Protein AF-A0A0B1THW3-F1 (afdb_monomer_lite)
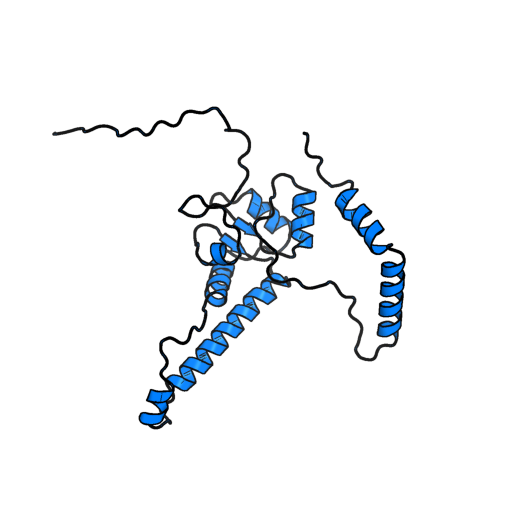
Radius of gyration: 24.99 Å; chains: 1; bounding box: 46×78×59 Å

Foldseek 3Di:
DDDDDDDDDDDDDDDDPPPDPQPQPADPVRHRPADPVSVLVDQLAAEAEAPPAPQLVVLVVVQVVLVVVVVVLVCLLPVPPDDPVSSVVSPPVPDDSDNSSVSNNVRRVVSPHHHDPVRQVVCQQPPPSHYYYDHDPVSLLVVVQQDVSHDDHHDDDDDDDDDDDDPPPDPVPVVVVVVVVVCVVVCVVVVVCCCCRVVNPSGDDPPD

Organism: Oesophagostomum dentatum (NCBI:txid61180)

Secondary structure (DSSP, 8-state):
------------------S------B-TTS-B--SHHHHHH--SSEEEPPTTSHHHHHHHHHHHHHHHHHHHHHHHHH-TTS-HHHHHHH--TT-----HHHHHHHHHHHT---SSHHHHHHHHHH-SS-EEE---HHHHHHHHHH-TT----S--SS---------TT-THHHHHHHHHHHHHHTTHHHHHHIIIIIS-TTSPP---

pLDDT: mean 78.95, std 20.44, range [25.05, 97.75]

InterPro domains:
  IPR001320 Ionotropic glutamate receptor, C-terminal [SM00079] (1-199)
  IPR015683 Ionotropic glutamate receptor [PTHR18966] (7-199)

Structure (mmCIF, N/CA/C/O backbone):
data_AF-A0A0B1THW3-F1
#
_entry.id   AF-A0A0B1THW3-F1
#
loop_
_atom_site.group_PDB
_atom_site.id
_atom_site.type_symbol
_atom_site.label_atom_id
_atom_site.label_alt_id
_atom_site.label_comp_id
_atom_site.label_asym_id
_atom_site.label_entity_id
_atom_site.label_seq_id
_atom_site.pdbx_PDB_ins_code
_atom_site.Cartn_x
_atom_site.Cartn_y
_atom_site.Cartn_z
_atom_site.occupancy
_atom_site.B_iso_or_equiv
_atom_site.auth_seq_id
_atom_site.auth_comp_id
_atom_site.auth_asym_id
_atom_site.auth_atom_id
_atom_site.pdbx_PDB_model_num
ATOM 1 N N . MET A 1 1 ? 20.424 48.385 -26.620 1.00 45.69 1 MET A N 1
ATOM 2 C CA . MET A 1 1 ? 19.226 48.970 -25.981 1.00 45.69 1 MET A CA 1
ATOM 3 C C . MET A 1 1 ? 18.130 49.065 -27.039 1.00 45.69 1 MET A C 1
ATOM 5 O O . MET A 1 1 ? 18.241 49.925 -27.893 1.00 45.69 1 MET A O 1
ATOM 9 N N . LEU A 1 2 ? 17.187 48.114 -27.050 1.00 37.72 2 LEU A N 1
ATOM 10 C CA . LEU A 1 2 ? 15.940 48.024 -27.848 1.00 37.72 2 LEU A CA 1
ATOM 11 C C . LEU A 1 2 ? 15.430 46.582 -27.633 1.00 37.72 2 LEU A C 1
ATOM 13 O O . LEU A 1 2 ? 16.209 45.662 -27.832 1.00 37.72 2 LEU A O 1
ATOM 17 N N . GLY A 1 3 ? 14.223 46.263 -27.176 1.00 35.16 3 GLY A N 1
ATOM 18 C CA . GLY A 1 3 ? 13.093 47.045 -26.697 1.00 35.16 3 GLY A CA 1
ATOM 19 C C . GLY A 1 3 ? 12.250 46.158 -25.768 1.00 35.16 3 GLY A C 1
ATOM 20 O O . GLY A 1 3 ? 12.239 44.935 -25.891 1.00 35.16 3 GLY A O 1
ATOM 21 N N . ARG A 1 4 ? 11.585 46.788 -24.798 1.00 45.22 4 ARG A N 1
ATOM 22 C CA . ARG A 1 4 ? 10.559 46.166 -23.956 1.00 45.22 4 ARG A CA 1
ATOM 23 C C . ARG A 1 4 ? 9.318 45.897 -24.809 1.00 45.22 4 ARG A C 1
ATOM 25 O O . ARG A 1 4 ? 8.839 46.824 -25.454 1.00 45.22 4 ARG A O 1
ATOM 32 N N . LEU A 1 5 ? 8.758 44.692 -24.723 1.00 33.44 5 LEU A N 1
ATOM 33 C CA . LEU A 1 5 ? 7.333 44.463 -24.951 1.00 33.44 5 LEU A CA 1
ATOM 34 C C . LEU A 1 5 ? 6.765 43.673 -23.771 1.00 33.44 5 LEU A C 1
ATOM 36 O O . LEU A 1 5 ? 7.291 42.653 -23.339 1.00 33.44 5 LEU A O 1
ATOM 40 N N . THR A 1 6 ? 5.731 44.282 -23.221 1.00 33.91 6 THR A N 1
ATOM 41 C CA . THR A 1 6 ? 4.952 43.983 -22.029 1.00 3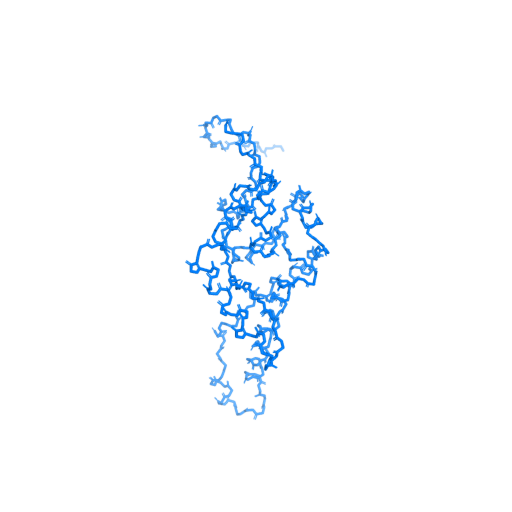3.91 6 THR A CA 1
ATOM 42 C C . THR A 1 6 ? 3.922 42.877 -22.248 1.00 33.91 6 THR A C 1
ATOM 44 O O . THR A 1 6 ? 3.308 42.814 -23.306 1.00 33.91 6 THR A O 1
ATOM 47 N N . ASN A 1 7 ? 3.689 42.114 -21.177 1.00 34.91 7 ASN A N 1
ATOM 48 C CA . ASN A 1 7 ? 2.412 41.619 -20.645 1.00 34.91 7 ASN A CA 1
ATOM 49 C C . ASN A 1 7 ? 1.308 41.196 -21.628 1.00 34.91 7 ASN A C 1
ATOM 51 O O . ASN A 1 7 ? 0.637 42.037 -22.224 1.00 34.91 7 ASN A O 1
ATOM 55 N N . LEU A 1 8 ? 0.976 39.902 -21.589 1.00 33.09 8 LEU A N 1
ATOM 56 C CA . LEU A 1 8 ? -0.389 39.436 -21.817 1.00 33.09 8 LEU A CA 1
ATOM 57 C C . LEU A 1 8 ? -0.957 38.940 -20.481 1.00 33.09 8 LEU A C 1
ATOM 59 O O . LEU A 1 8 ? -0.467 37.973 -19.902 1.00 33.09 8 LEU A O 1
ATOM 63 N N . ALA A 1 9 ? -1.958 39.655 -19.976 1.00 31.89 9 ALA A N 1
ATOM 64 C CA . ALA A 1 9 ? -2.741 39.278 -18.810 1.00 31.89 9 ALA A CA 1
ATOM 65 C C . ALA A 1 9 ? -3.863 38.314 -19.224 1.00 31.89 9 ALA A C 1
ATOM 67 O O . ALA A 1 9 ? -4.539 38.553 -20.223 1.00 31.89 9 ALA A O 1
ATOM 68 N N . ALA A 1 10 ? -4.116 37.290 -18.410 1.00 29.23 10 ALA A N 1
ATOM 69 C CA . ALA A 1 10 ? -5.421 36.648 -18.321 1.00 29.23 10 ALA A CA 1
ATOM 70 C C . ALA A 1 10 ? -5.960 36.906 -16.909 1.00 29.23 10 ALA A C 1
ATOM 72 O O . ALA A 1 10 ? -5.356 36.516 -15.912 1.00 29.23 10 ALA A O 1
ATOM 73 N N . PHE A 1 11 ? -7.064 37.646 -16.845 1.00 32.47 11 PHE A N 1
ATOM 74 C CA . PHE A 1 11 ? -7.789 37.999 -15.631 1.00 32.47 11 PHE A CA 1
ATOM 75 C C . PHE A 1 11 ? -8.907 36.966 -15.443 1.00 32.47 11 PHE A C 1
ATOM 77 O O . PHE A 1 11 ? -9.786 36.863 -16.295 1.00 32.47 11 PHE A O 1
ATOM 84 N N . LEU A 1 12 ? -8.905 36.236 -14.328 1.00 28.73 12 LEU A N 1
ATOM 85 C CA . LEU A 1 12 ? -10.110 35.627 -13.764 1.00 28.73 12 LEU A CA 1
ATOM 86 C C . LEU A 1 12 ? -10.137 35.976 -12.277 1.00 28.73 12 LEU A C 1
ATOM 88 O O . LEU A 1 12 ? -9.492 35.358 -11.437 1.00 28.73 12 LEU A O 1
ATOM 92 N N . THR A 1 13 ? -10.860 37.047 -11.977 1.00 40.75 13 THR A N 1
ATOM 93 C CA . THR A 1 13 ? -11.307 37.399 -10.634 1.00 40.75 13 THR A CA 1
ATOM 94 C C . THR A 1 13 ? -12.316 36.376 -10.148 1.00 40.75 13 THR A C 1
ATOM 96 O O . THR A 1 13 ? -13.322 36.193 -10.822 1.00 40.75 13 THR A O 1
ATOM 99 N N . VAL A 1 14 ? -12.102 35.814 -8.959 1.00 30.17 14 VAL A N 1
ATOM 100 C CA . VAL A 1 14 ? -13.099 35.702 -7.882 1.00 30.17 14 VAL A CA 1
ATOM 101 C C . VAL A 1 14 ? -12.346 35.304 -6.605 1.00 30.17 14 VAL A C 1
ATOM 103 O O . VAL A 1 14 ? -11.665 34.289 -6.547 1.00 30.17 14 VAL A O 1
ATOM 106 N N . SER A 1 15 ? -12.431 36.204 -5.625 1.00 28.44 15 SER A N 1
ATOM 107 C CA . SER A 1 15 ? -12.292 36.023 -4.175 1.00 28.44 15 SER A CA 1
ATOM 108 C C . SER A 1 15 ? -11.493 34.828 -3.635 1.00 28.44 15 SER A C 1
ATOM 110 O O . SER A 1 15 ? -11.957 33.693 -3.645 1.00 28.44 15 SER A O 1
ATOM 112 N N . ARG A 1 16 ? -10.384 35.164 -2.966 1.00 40.25 16 ARG A N 1
ATOM 113 C CA . ARG A 1 16 ? -10.025 34.688 -1.619 1.00 40.25 16 ARG A CA 1
ATOM 114 C C . ARG A 1 16 ? -10.482 33.259 -1.291 1.00 40.25 16 ARG A C 1
ATOM 116 O O . ARG A 1 16 ? -11.501 33.063 -0.639 1.00 40.25 16 ARG A O 1
ATOM 123 N N . LEU A 1 17 ? -9.629 32.302 -1.633 1.00 34.47 17 LEU A N 1
ATOM 124 C CA . LEU A 1 17 ? -9.464 31.053 -0.891 1.00 34.47 17 LEU A CA 1
ATOM 125 C C . LEU A 1 17 ? -7.965 30.763 -0.715 1.00 34.47 17 LEU A C 1
ATOM 127 O O . LEU A 1 17 ? -7.494 29.649 -0.892 1.00 34.47 17 LEU A O 1
ATOM 131 N N . GLU A 1 18 ? -7.200 31.773 -0.289 1.00 35.62 18 GLU A N 1
ATOM 132 C CA . GLU A 1 18 ? -6.057 31.498 0.586 1.00 35.62 18 GLU A CA 1
ATOM 133 C C . GLU A 1 18 ? -6.617 31.131 1.964 1.00 35.62 18 GLU A C 1
ATOM 135 O O . GLU A 1 18 ? -6.668 31.951 2.878 1.00 35.62 18 GLU A O 1
ATOM 140 N N . GLN A 1 19 ? -7.146 29.914 2.088 1.00 34.53 19 GLN A N 1
ATOM 141 C CA . GLN A 1 19 ? -7.389 29.275 3.374 1.00 34.53 19 GLN A CA 1
ATOM 142 C C . GLN A 1 19 ? -7.433 27.756 3.189 1.00 34.53 19 GLN A C 1
ATOM 144 O O . GLN A 1 19 ? -8.286 27.201 2.499 1.00 34.53 19 GLN A O 1
ATOM 149 N N . SER A 1 20 ? -6.476 27.112 3.858 1.00 25.05 20 SER A N 1
ATOM 150 C CA . SER A 1 20 ? -6.074 25.705 3.791 1.00 25.05 20 SER A CA 1
ATOM 151 C C . SER A 1 20 ? -5.407 25.299 2.476 1.00 25.05 20 SER A C 1
ATOM 153 O O . SER A 1 20 ? -6.060 25.006 1.479 1.00 25.05 20 SER A O 1
ATOM 155 N N . ILE A 1 21 ? -4.077 25.204 2.508 1.00 32.00 21 ILE A N 1
ATOM 156 C CA . ILE A 1 21 ? -3.363 24.231 1.685 1.00 32.00 21 ILE A CA 1
ATOM 157 C C . ILE A 1 21 ? -3.939 22.866 2.088 1.00 32.00 21 ILE A C 1
ATOM 159 O O . ILE A 1 21 ? -3.571 22.297 3.111 1.00 32.00 21 ILE A O 1
ATOM 163 N N . ARG A 1 22 ? -4.945 22.397 1.347 1.00 37.62 22 ARG A N 1
ATOM 164 C CA . ARG A 1 22 ? -5.335 20.991 1.311 1.00 37.62 22 ARG A CA 1
ATOM 165 C C . ARG A 1 22 ? -4.493 20.389 0.204 1.00 37.62 22 ARG A C 1
ATOM 167 O O . ARG A 1 22 ? -4.644 20.778 -0.950 1.00 37.62 22 ARG A O 1
ATOM 174 N N . TYR A 1 23 ? -3.560 19.522 0.578 1.00 39.31 23 TYR A N 1
ATOM 175 C CA . TYR A 1 23 ? -2.645 18.840 -0.329 1.00 39.31 23 TYR A CA 1
ATOM 176 C C . TYR A 1 23 ? -3.416 17.855 -1.226 1.00 39.31 23 TYR A C 1
ATOM 178 O O . TYR A 1 23 ? -3.347 16.643 -1.047 1.00 39.31 23 TYR A O 1
ATOM 186 N N . ALA A 1 24 ? -4.175 18.370 -2.192 1.00 34.62 24 ALA A N 1
ATOM 187 C CA . ALA A 1 24 ? -4.527 17.607 -3.375 1.00 34.62 24 ALA A CA 1
ATOM 188 C C . ALA A 1 24 ? -3.263 17.553 -4.230 1.00 34.62 24 ALA A C 1
ATOM 190 O O . ALA A 1 24 ? -2.772 18.569 -4.724 1.00 34.62 24 ALA A O 1
ATOM 191 N N . VAL A 1 25 ? -2.671 16.369 -4.313 1.00 46.81 25 VAL A N 1
ATOM 192 C CA . VAL A 1 25 ? -1.498 16.161 -5.143 1.00 46.81 25 VAL A CA 1
ATOM 193 C C . VAL A 1 25 ? -1.935 16.241 -6.605 1.00 46.81 25 VAL A C 1
ATOM 195 O O . VAL A 1 25 ? -2.749 15.425 -7.018 1.00 46.81 25 VAL A O 1
ATOM 198 N N . VAL A 1 26 ? -1.421 17.205 -7.372 1.00 39.94 26 VAL A N 1
ATOM 199 C CA . VAL A 1 26 ? -1.814 17.437 -8.774 1.00 39.94 26 VAL A CA 1
ATOM 200 C C . VAL A 1 26 ? -0.708 17.060 -9.765 1.00 39.94 26 VAL A C 1
ATOM 202 O O . VAL A 1 26 ? 0.478 17.242 -9.479 1.00 39.94 26 VAL A O 1
ATOM 205 N N . ASP A 1 27 ? -1.090 16.540 -10.933 1.00 44.19 27 ASP A N 1
ATOM 206 C CA . ASP A 1 27 ? -0.194 16.349 -12.076 1.00 44.19 27 ASP A CA 1
ATOM 207 C C . ASP A 1 27 ? 0.182 17.693 -12.744 1.00 44.19 27 ASP A C 1
ATOM 209 O O . ASP A 1 27 ? -0.282 18.770 -12.362 1.00 44.19 27 ASP A O 1
ATOM 213 N N . PHE A 1 28 ? 1.043 17.646 -13.768 1.00 34.75 28 PHE A N 1
ATOM 214 C CA . PHE A 1 28 ? 1.487 18.833 -14.519 1.00 34.75 28 PHE A CA 1
ATOM 215 C C . PHE A 1 28 ? 0.342 19.574 -15.245 1.00 34.75 28 PHE A C 1
ATOM 217 O O . PHE A 1 28 ? 0.505 20.734 -15.618 1.00 34.75 28 PHE A O 1
ATOM 224 N N . PHE A 1 29 ? -0.817 18.934 -15.422 1.00 39.09 29 PHE A N 1
ATOM 225 C CA . PHE A 1 29 ? -2.012 19.508 -16.042 1.00 39.09 29 PHE A CA 1
ATOM 226 C C . PHE A 1 29 ? -3.038 20.016 -15.015 1.00 39.09 29 PHE A C 1
ATOM 228 O O . PHE A 1 29 ? -4.088 20.521 -15.409 1.00 39.09 29 PHE A O 1
ATOM 235 N N . GLY A 1 30 ? -2.737 19.932 -13.715 1.00 41.28 30 GLY A N 1
ATOM 236 C CA . GLY A 1 30 ? -3.633 20.370 -12.647 1.00 41.28 30 GLY A CA 1
ATOM 237 C C . GLY A 1 30 ? -4.734 19.365 -12.301 1.00 41.28 30 GLY A C 1
ATOM 238 O O . GLY A 1 30 ? -5.669 19.732 -11.590 1.00 41.28 30 GLY A O 1
ATOM 239 N N . ASN A 1 31 ? -4.644 18.117 -12.772 1.00 43.88 31 ASN A N 1
ATOM 240 C CA . ASN A 1 31 ? -5.556 17.053 -12.359 1.00 43.88 31 ASN A CA 1
ATOM 241 C C . ASN A 1 31 ? -5.082 16.456 -11.037 1.00 43.88 31 ASN A C 1
ATOM 243 O O . ASN A 1 31 ? -3.887 16.227 -10.859 1.00 43.88 31 ASN A O 1
ATOM 247 N N . GLU A 1 32 ? -6.001 16.149 -10.125 1.00 49.53 32 GLU A N 1
ATOM 248 C CA . GLU A 1 32 ? -5.665 15.378 -8.926 1.00 49.53 32 GLU A CA 1
ATOM 249 C C . GLU A 1 32 ? -5.064 14.015 -9.328 1.00 49.53 32 GLU A C 1
ATOM 251 O O . GLU A 1 32 ? -5.583 13.335 -10.215 1.00 49.53 32 GLU A O 1
ATOM 256 N N . LEU A 1 33 ? -3.972 13.595 -8.683 1.00 52.69 33 LEU A N 1
ATOM 257 C CA . LEU A 1 33 ? -3.459 12.231 -8.788 1.00 52.69 33 LEU A CA 1
ATOM 258 C C . LEU A 1 33 ? -4.460 11.309 -8.087 1.00 52.69 33 LEU A C 1
ATOM 260 O O . LEU A 1 33 ? -4.546 11.289 -6.861 1.00 52.69 33 LEU A O 1
ATOM 264 N N . ILE A 1 34 ? -5.237 10.548 -8.855 1.00 61.91 34 ILE A N 1
ATOM 265 C CA . ILE A 1 34 ? -6.331 9.724 -8.314 1.00 61.91 34 ILE A CA 1
ATOM 266 C C . ILE A 1 34 ? -5.906 8.251 -8.211 1.00 61.91 34 ILE A C 1
ATOM 268 O O . ILE A 1 34 ? -6.553 7.456 -7.522 1.00 61.91 34 ILE A O 1
ATOM 272 N N . SER A 1 35 ? -4.808 7.849 -8.860 1.00 71.19 35 SER A N 1
ATOM 273 C CA . SER A 1 35 ? -4.433 6.439 -8.960 1.00 71.19 35 SER A CA 1
ATOM 274 C C . SER A 1 35 ? -2.945 6.153 -8.748 1.00 71.19 35 SER A C 1
ATOM 276 O O . SER A 1 35 ? -2.068 6.995 -8.941 1.00 71.19 35 SER A O 1
ATOM 278 N N . LEU A 1 36 ? -2.658 4.897 -8.391 1.00 78.81 36 LEU A N 1
ATOM 279 C CA . LEU A 1 36 ? -1.296 4.359 -8.331 1.00 78.81 36 LEU A CA 1
ATOM 280 C C . LEU A 1 36 ? -0.576 4.479 -9.689 1.00 78.81 36 LEU A C 1
ATOM 282 O O . LEU A 1 36 ? 0.644 4.594 -9.726 1.00 78.81 36 LEU A O 1
ATOM 286 N N . ASP A 1 37 ? -1.322 4.444 -10.797 1.00 82.38 37 ASP A N 1
ATOM 287 C CA . ASP A 1 37 ? -0.789 4.635 -12.148 1.00 82.38 37 ASP A CA 1
ATOM 288 C C . ASP A 1 37 ? -0.295 6.061 -12.386 1.00 82.38 37 ASP A C 1
ATOM 290 O O . ASP A 1 37 ? 0.734 6.249 -13.031 1.00 82.38 37 ASP A O 1
ATOM 294 N N . ASP A 1 38 ? -0.983 7.063 -11.842 1.00 79.75 38 ASP A N 1
ATOM 295 C CA . ASP A 1 38 ? -0.562 8.459 -11.982 1.00 79.75 38 ASP A CA 1
ATOM 296 C C . ASP A 1 38 ? 0.707 8.718 -11.163 1.00 79.75 38 ASP A C 1
ATOM 298 O O . ASP A 1 38 ? 1.640 9.369 -11.636 1.00 79.75 38 ASP A O 1
ATOM 302 N N . LEU A 1 39 ? 0.793 8.105 -9.976 1.00 81.25 39 LEU A N 1
ATOM 303 C CA . LEU A 1 39 ? 1.989 8.137 -9.137 1.00 81.25 39 LEU A CA 1
ATOM 304 C C . LEU A 1 39 ? 3.197 7.463 -9.811 1.00 81.25 39 LEU A C 1
ATOM 306 O O . LEU A 1 39 ? 4.324 7.914 -9.628 1.00 81.25 39 LEU A O 1
ATOM 310 N N . ALA A 1 40 ? 2.961 6.418 -10.610 1.00 84.94 40 ALA A N 1
ATOM 311 C CA . ALA A 1 40 ? 3.998 5.720 -11.367 1.00 84.94 40 ALA A CA 1
ATOM 312 C C . ALA A 1 40 ? 4.530 6.528 -12.566 1.00 84.94 40 ALA A C 1
ATOM 314 O O . ALA A 1 40 ? 5.666 6.323 -12.983 1.00 84.94 40 ALA A O 1
ATOM 315 N N . LYS A 1 41 ? 3.715 7.421 -13.142 1.00 85.31 41 LYS A N 1
ATOM 316 C CA . LYS A 1 41 ? 4.077 8.228 -14.324 1.00 85.31 41 LYS A CA 1
ATOM 317 C C . LYS A 1 41 ? 4.826 9.515 -13.979 1.00 85.31 41 LYS A C 1
ATOM 319 O O . LYS A 1 41 ? 5.487 10.086 -14.844 1.00 85.31 41 LYS A O 1
ATOM 324 N N . GLN A 1 42 ? 4.684 9.995 -12.748 1.00 81.25 42 GLN A N 1
ATOM 325 C CA . GLN A 1 42 ? 5.288 11.235 -12.270 1.00 81.25 42 GLN A CA 1
ATOM 326 C C . GLN A 1 42 ? 6.581 10.967 -11.477 1.00 81.25 42 GLN A C 1
ATOM 328 O O . GLN A 1 42 ? 6.755 9.891 -10.913 1.00 81.25 42 GLN A O 1
ATOM 333 N N . TYR A 1 43 ? 7.458 11.972 -11.397 1.00 79.56 43 TYR A N 1
ATOM 334 C CA . TYR A 1 43 ? 8.745 11.897 -10.678 1.00 79.56 43 TYR A CA 1
ATOM 335 C C . TYR A 1 43 ? 8.944 12.998 -9.631 1.00 79.56 43 TYR A C 1
ATOM 337 O O . TYR A 1 43 ? 9.964 13.020 -8.946 1.00 79.56 43 TYR A O 1
ATOM 345 N N . LYS A 1 44 ? 8.012 13.951 -9.551 1.00 83.12 44 LYS A N 1
ATOM 346 C CA . LYS A 1 44 ? 8.130 15.133 -8.694 1.00 83.12 44 LYS A CA 1
ATOM 347 C C . LYS A 1 44 ? 7.944 14.780 -7.221 1.00 83.12 44 LYS A C 1
ATOM 349 O O . LYS A 1 44 ? 8.572 15.389 -6.369 1.00 83.12 44 LYS A O 1
ATOM 354 N N . ILE A 1 45 ? 7.064 13.829 -6.942 1.00 85.00 45 ILE A N 1
ATOM 355 C CA . ILE A 1 45 ? 6.606 13.515 -5.597 1.00 85.00 45 ILE A CA 1
ATOM 356 C C . ILE A 1 45 ? 7.163 12.174 -5.206 1.00 85.00 45 ILE A C 1
ATOM 358 O O . ILE A 1 45 ? 6.879 11.160 -5.848 1.00 85.00 45 ILE A O 1
ATOM 362 N N . GLU A 1 46 ? 7.921 12.197 -4.123 1.00 89.38 46 GLU A N 1
ATOM 363 C CA . GLU A 1 46 ? 8.488 11.005 -3.534 1.00 89.38 46 GLU A CA 1
ATOM 364 C C . GLU A 1 46 ? 7.389 10.128 -2.944 1.00 89.38 46 GLU A C 1
ATOM 366 O O . GLU A 1 46 ? 6.396 10.617 -2.401 1.00 89.38 46 GLU A O 1
ATOM 371 N N . TYR A 1 47 ? 7.566 8.815 -3.012 1.00 90.06 47 TYR A N 1
ATOM 372 C CA . TYR A 1 47 ? 6.630 7.892 -2.395 1.00 90.06 47 TYR A CA 1
ATOM 373 C C . TYR A 1 47 ? 7.327 6.625 -1.942 1.00 90.06 47 TYR A C 1
ATOM 375 O O . TYR A 1 47 ? 8.207 6.104 -2.623 1.00 90.06 47 TYR A O 1
ATOM 383 N N . ALA A 1 48 ? 6.931 6.114 -0.779 1.00 92.56 48 ALA A N 1
ATOM 384 C CA . ALA A 1 48 ? 7.508 4.890 -0.245 1.00 92.56 48 ALA A CA 1
ATOM 385 C C . ALA A 1 48 ? 6.597 4.220 0.798 1.00 92.56 48 ALA A C 1
ATOM 387 O O . ALA A 1 48 ? 5.867 4.908 1.523 1.00 92.56 48 ALA A O 1
ATOM 388 N N . PRO A 1 49 ? 6.657 2.882 0.911 1.00 94.00 49 PRO A N 1
ATOM 389 C CA . PRO A 1 49 ? 6.107 2.149 2.042 1.00 94.00 49 PRO A CA 1
ATOM 390 C C . PRO A 1 49 ? 7.064 2.135 3.241 1.00 94.00 49 PRO A C 1
ATOM 392 O O . PRO A 1 49 ? 8.249 2.435 3.114 1.00 94.00 49 PRO A O 1
ATOM 395 N N . ILE A 1 50 ? 6.564 1.725 4.411 1.00 94.62 50 ILE A N 1
ATOM 396 C CA . ILE A 1 50 ? 7.405 1.493 5.597 1.00 94.62 50 ILE A CA 1
ATOM 397 C C . ILE A 1 50 ? 8.310 0.278 5.371 1.00 94.62 50 ILE A C 1
ATOM 399 O O . ILE A 1 50 ? 7.871 -0.749 4.841 1.00 94.62 50 ILE A O 1
ATOM 403 N N . ARG A 1 51 ? 9.555 0.374 5.833 1.00 96.56 51 ARG A N 1
ATOM 404 C CA . ARG A 1 51 ? 10.532 -0.712 5.813 1.00 96.56 51 ARG A CA 1
ATOM 405 C C . ARG A 1 51 ? 10.046 -1.921 6.624 1.00 96.56 51 ARG A C 1
ATOM 407 O O . ARG A 1 51 ? 9.607 -1.793 7.760 1.00 96.56 51 ARG A O 1
ATOM 414 N N . GLY A 1 52 ? 10.145 -3.113 6.054 1.00 95.12 52 GLY A N 1
ATOM 415 C CA . GLY A 1 52 ? 9.672 -4.377 6.614 1.00 95.12 52 GLY A CA 1
ATOM 416 C C . GLY A 1 52 ? 8.160 -4.598 6.507 1.00 95.12 52 GLY A C 1
ATOM 417 O O . GLY A 1 52 ? 7.675 -5.639 6.949 1.00 95.12 52 GLY A O 1
ATOM 418 N N . SER A 1 53 ? 7.401 -3.663 5.926 1.00 91.62 53 SER A N 1
ATOM 419 C CA . SER A 1 53 ? 5.942 -3.778 5.837 1.00 91.62 53 SER A CA 1
ATOM 420 C C . SER A 1 53 ? 5.474 -4.777 4.767 1.00 91.62 53 SER A C 1
ATOM 422 O O . SER A 1 53 ? 6.203 -5.182 3.848 1.00 91.62 53 SER A O 1
ATOM 424 N N . SER A 1 54 ? 4.197 -5.158 4.854 1.00 89.12 54 SER A N 1
ATOM 425 C CA . SER A 1 54 ? 3.520 -5.944 3.817 1.00 89.12 54 SER A CA 1
ATOM 426 C C . SER A 1 54 ? 3.463 -5.196 2.477 1.00 89.12 54 SER A C 1
ATOM 428 O O . SER A 1 54 ? 3.570 -5.834 1.425 1.00 89.12 54 SER A O 1
ATOM 430 N N . SER A 1 55 ? 3.357 -3.863 2.513 1.00 89.25 55 SER A N 1
ATOM 431 C CA . SER A 1 55 ? 3.383 -2.987 1.340 1.00 89.25 55 SER A CA 1
ATOM 432 C C . SER A 1 55 ? 4.755 -2.963 0.671 1.00 89.25 55 SER A C 1
ATOM 434 O O . SER A 1 55 ? 4.822 -3.134 -0.542 1.00 89.25 55 SER A O 1
ATOM 436 N N . GLU A 1 56 ? 5.856 -2.861 1.429 1.00 94.06 56 GLU A N 1
ATOM 437 C CA . GLU A 1 56 ? 7.209 -3.013 0.861 1.00 94.06 56 GLU A CA 1
ATOM 438 C C . GLU A 1 56 ? 7.340 -4.360 0.149 1.00 94.06 56 GLU A C 1
ATOM 440 O O . GLU A 1 56 ? 7.721 -4.435 -1.019 1.00 94.06 56 GLU A O 1
ATOM 445 N N . THR A 1 57 ? 6.969 -5.435 0.847 1.00 94.31 57 THR A N 1
ATOM 446 C CA . THR A 1 57 ? 7.060 -6.792 0.302 1.00 94.31 57 THR A CA 1
ATOM 447 C C . THR A 1 57 ? 6.233 -6.943 -0.975 1.00 94.31 57 THR A C 1
ATOM 449 O O . THR A 1 57 ? 6.636 -7.680 -1.873 1.00 94.31 57 THR A O 1
ATOM 452 N N . TYR A 1 58 ? 5.089 -6.262 -1.072 1.00 91.88 58 TYR A N 1
ATOM 453 C CA . TYR A 1 58 ? 4.272 -6.237 -2.279 1.00 91.88 58 TYR A CA 1
ATOM 454 C C . TYR A 1 58 ? 5.025 -5.607 -3.456 1.00 91.88 58 TYR A C 1
ATOM 456 O O . TYR A 1 58 ? 5.196 -6.279 -4.470 1.00 91.88 58 TYR A O 1
ATOM 464 N N . PHE A 1 59 ? 5.518 -4.373 -3.320 1.00 93.94 59 PHE A N 1
ATOM 465 C CA . PHE A 1 59 ? 6.201 -3.682 -4.421 1.00 93.94 59 PHE A CA 1
ATOM 466 C C . PHE A 1 59 ? 7.496 -4.380 -4.833 1.00 93.94 59 PHE A C 1
ATOM 468 O O . PHE A 1 59 ? 7.711 -4.588 -6.026 1.00 93.94 59 PHE A O 1
ATOM 475 N N . ARG A 1 60 ? 8.291 -4.843 -3.861 1.00 96.75 60 ARG A N 1
ATOM 476 C CA . ARG A 1 60 ? 9.498 -5.631 -4.128 1.00 96.75 60 ARG A CA 1
ATOM 477 C C . ARG A 1 60 ? 9.184 -6.887 -4.944 1.00 96.75 60 ARG A C 1
ATOM 479 O O . ARG A 1 60 ? 9.814 -7.125 -5.966 1.00 96.75 60 ARG A O 1
ATOM 486 N N . ARG A 1 61 ? 8.180 -7.673 -4.534 1.00 95.88 61 ARG A N 1
ATOM 487 C CA . ARG A 1 61 ? 7.796 -8.902 -5.252 1.00 95.88 61 ARG A CA 1
ATOM 488 C C . ARG A 1 61 ? 7.229 -8.619 -6.637 1.00 95.88 61 ARG A C 1
ATOM 490 O O . ARG A 1 61 ? 7.491 -9.390 -7.550 1.00 95.88 61 ARG A O 1
ATOM 497 N N . MET A 1 62 ? 6.451 -7.551 -6.798 1.00 93.50 62 MET A N 1
ATOM 498 C CA . MET A 1 62 ? 5.930 -7.168 -8.112 1.00 93.50 62 MET A CA 1
ATOM 499 C C . MET A 1 62 ? 7.071 -6.810 -9.069 1.00 93.50 62 MET A C 1
ATOM 501 O O . MET A 1 62 ? 7.090 -7.316 -10.187 1.00 93.50 62 MET A O 1
ATOM 505 N N . ALA A 1 63 ? 8.054 -6.034 -8.605 1.00 95.69 63 ALA A N 1
ATOM 506 C CA . ALA A 1 63 ? 9.250 -5.710 -9.379 1.00 95.69 63 ALA A CA 1
ATOM 507 C C . ALA A 1 63 ? 10.077 -6.960 -9.735 1.00 95.69 63 ALA A C 1
ATOM 509 O O . ALA A 1 63 ? 10.461 -7.126 -10.889 1.00 95.69 63 ALA A O 1
ATOM 510 N N . GLU A 1 64 ? 10.297 -7.870 -8.778 1.00 95.69 64 GLU A N 1
ATOM 511 C CA . GLU A 1 64 ? 10.995 -9.147 -9.014 1.00 95.69 64 GLU A CA 1
ATOM 512 C C . GLU A 1 64 ? 10.269 -10.026 -10.048 1.00 95.69 64 GLU A C 1
ATOM 514 O O . GLU A 1 64 ? 10.901 -10.736 -10.831 1.00 95.69 64 GLU A O 1
ATOM 519 N N . ILE A 1 65 ? 8.932 -10.017 -10.047 1.00 94.19 65 ILE A N 1
ATOM 520 C CA . ILE A 1 65 ? 8.118 -10.770 -11.006 1.00 94.19 65 ILE A CA 1
ATOM 521 C C . ILE A 1 65 ? 8.225 -10.157 -12.407 1.00 94.19 65 ILE A C 1
ATOM 523 O O . ILE A 1 65 ? 8.438 -10.902 -13.364 1.00 94.19 65 ILE A O 1
ATOM 527 N N . GLU A 1 66 ? 8.109 -8.832 -12.538 1.00 93.50 66 GLU A N 1
ATOM 528 C CA . GLU A 1 66 ? 8.285 -8.137 -13.822 1.00 93.50 66 GLU A CA 1
ATOM 529 C C . GLU A 1 66 ? 9.682 -8.394 -14.405 1.00 93.50 66 GLU A C 1
ATOM 531 O O . GLU A 1 66 ? 9.807 -8.780 -15.568 1.00 93.50 66 GLU A O 1
ATOM 536 N N . GLU A 1 67 ? 10.726 -8.309 -13.579 1.00 91.69 67 GLU A N 1
ATOM 537 C CA . GLU A 1 67 ? 12.100 -8.605 -13.991 1.00 91.69 67 GLU A CA 1
ATOM 538 C C . GLU A 1 67 ? 12.265 -10.063 -14.451 1.00 91.69 67 GLU A C 1
ATOM 540 O O . GLU A 1 67 ? 12.915 -10.340 -15.462 1.00 91.69 67 GLU A O 1
ATOM 545 N N . ARG A 1 68 ? 11.636 -11.024 -13.761 1.00 92.12 68 ARG A N 1
ATOM 546 C CA . ARG A 1 68 ? 11.638 -12.433 -14.191 1.00 92.12 68 ARG A CA 1
ATOM 547 C C . ARG A 1 68 ? 10.964 -12.620 -15.543 1.00 92.12 68 ARG A C 1
ATOM 549 O O . ARG A 1 68 ? 11.508 -13.333 -16.384 1.00 92.12 68 ARG A O 1
ATOM 556 N N . PHE A 1 69 ? 9.806 -11.999 -15.762 1.00 90.50 69 PHE A N 1
ATOM 557 C CA . PHE A 1 69 ? 9.127 -12.066 -17.056 1.00 90.50 69 PHE A CA 1
ATOM 558 C C . PHE A 1 69 ? 9.982 -11.464 -18.169 1.00 90.50 69 PHE A C 1
ATOM 560 O O . PHE A 1 69 ? 10.103 -12.071 -19.234 1.00 90.50 69 PHE A O 1
ATOM 567 N N . TYR A 1 70 ? 10.626 -10.328 -17.899 1.00 87.94 70 TYR A N 1
ATOM 568 C CA . TYR A 1 70 ? 11.561 -9.704 -18.826 1.00 87.94 70 TYR A CA 1
ATOM 569 C C . TYR A 1 70 ? 12.730 -10.633 -19.175 1.00 87.94 70 TYR A C 1
ATOM 571 O O . TYR A 1 70 ? 13.039 -10.819 -20.351 1.00 87.94 70 TYR A O 1
ATOM 579 N N . ASN A 1 71 ? 13.340 -11.277 -18.178 1.00 88.06 71 ASN A N 1
ATOM 580 C CA . ASN A 1 71 ? 14.462 -12.189 -18.395 1.00 88.06 71 ASN A CA 1
ATOM 581 C C . ASN A 1 71 ? 14.061 -13.435 -19.196 1.00 88.06 71 ASN A C 1
ATOM 583 O O . ASN A 1 71 ? 14.767 -13.797 -20.132 1.00 88.06 71 ASN A O 1
ATOM 587 N N . ILE A 1 72 ? 12.905 -14.042 -18.906 1.00 88.00 72 ILE A N 1
ATOM 588 C CA . ILE A 1 72 ? 12.388 -15.183 -19.681 1.00 88.00 72 ILE A CA 1
ATOM 589 C C . ILE A 1 72 ? 12.147 -14.773 -21.138 1.00 88.00 72 ILE A C 1
ATOM 591 O O . ILE A 1 72 ? 12.558 -15.472 -22.063 1.00 88.00 72 ILE A O 1
ATOM 595 N N . TRP A 1 73 ? 11.508 -13.623 -21.362 1.00 83.88 73 TRP A N 1
ATOM 596 C CA . TRP A 1 73 ? 11.285 -13.096 -22.709 1.00 83.88 73 TRP A CA 1
ATOM 597 C C . TRP A 1 73 ? 12.600 -12.821 -23.452 1.00 83.88 73 TRP A C 1
ATOM 599 O O . TRP A 1 73 ? 12.758 -13.198 -24.619 1.00 83.88 73 TRP A O 1
ATOM 609 N N . LYS A 1 74 ? 13.576 -12.226 -22.764 1.00 83.75 74 LYS A N 1
ATOM 610 C CA . LYS A 1 74 ? 14.912 -11.959 -23.297 1.00 83.75 74 LYS A CA 1
ATOM 611 C C . LYS A 1 74 ? 15.630 -13.251 -23.690 1.00 83.75 74 LYS A C 1
ATOM 613 O O . LYS A 1 74 ? 16.195 -13.325 -24.775 1.00 83.75 74 LYS A O 1
ATOM 618 N N . GLU A 1 75 ? 15.584 -14.278 -22.847 1.00 85.00 75 GLU A N 1
ATOM 619 C CA . GLU A 1 75 ? 16.187 -15.580 -23.142 1.00 85.00 75 GLU A CA 1
ATOM 620 C C . GLU A 1 75 ? 15.520 -16.260 -24.338 1.00 85.00 75 GLU A C 1
ATOM 622 O O . GLU A 1 75 ? 16.219 -16.723 -25.231 1.00 85.00 75 GLU A O 1
ATOM 627 N N . MET A 1 76 ? 14.185 -16.274 -24.414 1.00 80.00 76 MET A N 1
ATOM 628 C CA . MET A 1 76 ? 13.465 -16.874 -25.547 1.00 80.00 76 MET A CA 1
ATOM 629 C C . MET A 1 76 ? 13.786 -16.190 -26.883 1.00 80.00 76 MET A C 1
ATOM 631 O O . MET A 1 76 ? 13.924 -16.863 -27.903 1.00 80.00 76 MET A O 1
ATOM 635 N N . SER A 1 77 ? 13.900 -14.861 -26.887 1.00 78.06 77 SER A N 1
ATOM 636 C CA . SER A 1 77 ? 14.143 -14.076 -28.105 1.00 78.06 77 SER A CA 1
ATOM 637 C C . SER A 1 77 ? 15.609 -14.090 -28.553 1.00 78.06 77 SER A C 1
ATOM 639 O O . SER A 1 77 ? 15.882 -14.089 -29.756 1.00 78.06 77 SER A O 1
ATOM 641 N N . LEU A 1 78 ? 16.554 -14.149 -27.609 1.00 77.69 78 LEU A N 1
ATOM 642 C CA . LEU A 1 78 ? 17.996 -14.121 -27.876 1.00 77.69 78 LEU A CA 1
ATOM 643 C C . LEU A 1 78 ? 18.654 -15.506 -27.854 1.00 77.69 78 LEU A C 1
ATOM 645 O O . LEU A 1 78 ? 19.877 -15.595 -27.919 1.00 77.69 78 LEU A O 1
ATOM 649 N N . ASN A 1 79 ? 17.881 -16.593 -27.778 1.00 81.50 79 ASN A N 1
ATOM 650 C CA . ASN A 1 79 ? 18.448 -17.935 -27.731 1.00 81.50 79 ASN A CA 1
ATOM 651 C C . ASN A 1 79 ? 19.180 -18.290 -29.044 1.00 81.50 79 ASN A C 1
ATOM 653 O O . ASN A 1 79 ? 18.568 -18.624 -30.066 1.00 81.50 79 ASN A O 1
ATOM 657 N N . GLU A 1 80 ? 20.514 -18.240 -29.009 1.00 75.75 80 GLU A N 1
ATOM 658 C CA . GLU A 1 80 ? 21.386 -18.511 -30.159 1.00 75.75 80 GLU A CA 1
ATOM 659 C C . GLU A 1 80 ? 21.381 -19.984 -30.581 1.00 75.75 80 GLU A C 1
ATOM 661 O O . GLU A 1 80 ? 21.634 -20.285 -31.747 1.00 75.75 80 GLU A O 1
ATOM 666 N N . SER A 1 81 ? 21.016 -20.895 -29.671 1.00 84.19 81 SER A N 1
ATOM 667 C CA . SER A 1 81 ? 20.898 -22.328 -29.970 1.00 84.19 81 SER A CA 1
ATOM 668 C C . SER A 1 81 ? 19.689 -22.673 -30.853 1.00 84.19 81 SER A C 1
ATOM 670 O O . SER A 1 81 ? 19.612 -23.774 -31.398 1.00 84.19 81 SER A O 1
ATOM 672 N N . MET A 1 82 ? 18.753 -21.735 -31.038 1.00 77.94 82 MET A N 1
ATOM 673 C CA . MET A 1 82 ? 17.594 -21.911 -31.912 1.00 77.94 82 MET A CA 1
ATOM 674 C C . MET A 1 82 ? 17.918 -21.605 -33.377 1.00 77.94 82 MET A C 1
ATOM 676 O O . MET A 1 82 ? 18.682 -20.687 -33.686 1.00 77.94 82 MET A O 1
ATOM 680 N N . SER A 1 83 ? 17.248 -22.313 -34.293 1.00 85.06 83 SER A N 1
ATOM 681 C CA . SER A 1 83 ? 17.268 -21.995 -35.726 1.00 85.06 83 SER A CA 1
ATOM 682 C C . SER A 1 83 ? 16.827 -20.543 -35.971 1.00 85.06 83 SER A C 1
ATOM 684 O O . SER A 1 83 ? 15.861 -20.092 -35.345 1.00 85.06 83 SER A O 1
ATOM 686 N N . PRO A 1 84 ? 17.444 -19.814 -36.922 1.00 82.00 84 PRO A N 1
ATOM 687 C CA . PRO A 1 84 ? 17.044 -18.448 -37.268 1.00 82.00 84 PRO A CA 1
ATOM 688 C C . PRO A 1 84 ? 15.546 -18.299 -37.575 1.00 82.00 84 PRO A C 1
ATOM 690 O O . PRO A 1 84 ? 14.945 -17.281 -37.242 1.00 82.00 84 PRO A O 1
ATOM 693 N N . LYS A 1 85 ? 14.922 -19.330 -38.165 1.00 83.81 85 LYS A N 1
ATOM 694 C CA . LYS A 1 85 ? 13.488 -19.335 -38.495 1.00 83.81 85 LYS A CA 1
ATOM 695 C C . LYS A 1 85 ? 12.600 -19.399 -37.253 1.00 83.81 85 LYS A C 1
ATOM 697 O O . LYS A 1 85 ? 11.570 -18.734 -37.210 1.00 83.81 85 LYS A O 1
ATOM 702 N N . ASP A 1 86 ? 12.986 -20.191 -36.258 1.00 81.38 86 ASP A N 1
ATOM 703 C CA . ASP A 1 86 ? 12.217 -20.325 -35.018 1.00 81.38 86 ASP A CA 1
ATOM 704 C C . ASP A 1 86 ? 12.436 -19.123 -34.101 1.00 81.38 86 ASP A C 1
ATOM 706 O O . ASP A 1 86 ? 11.491 -18.642 -33.484 1.00 81.38 86 ASP A O 1
ATOM 710 N N . ARG A 1 87 ? 13.640 -18.543 -34.115 1.00 79.31 87 ARG A N 1
ATOM 711 C CA . ARG A 1 87 ? 13.934 -17.273 -33.441 1.00 79.31 87 ARG A CA 1
ATOM 712 C C . ARG A 1 87 ? 13.102 -16.118 -34.002 1.00 79.31 87 ARG A C 1
ATOM 714 O O . ARG A 1 87 ? 12.504 -15.364 -33.243 1.00 79.31 87 ARG A O 1
ATOM 721 N N . ALA A 1 88 ? 12.990 -16.023 -35.329 1.00 79.12 88 ALA A N 1
ATOM 722 C CA . ALA A 1 88 ? 12.173 -15.003 -35.987 1.00 79.12 88 ALA A CA 1
ATOM 723 C C . ALA A 1 88 ? 10.677 -15.105 -35.635 1.00 79.12 88 ALA A C 1
ATOM 725 O O . ALA A 1 88 ? 9.985 -14.094 -35.626 1.00 79.12 88 ALA A O 1
ATOM 726 N N . ARG A 1 89 ? 10.176 -16.306 -35.310 1.00 80.44 89 ARG A N 1
ATOM 727 C CA . ARG A 1 89 ? 8.788 -16.512 -34.856 1.00 80.44 89 ARG A CA 1
ATOM 728 C C . ARG A 1 89 ? 8.544 -16.031 -33.424 1.00 80.44 89 ARG A C 1
ATOM 730 O O . ARG A 1 89 ? 7.409 -15.711 -33.094 1.00 80.44 89 ARG A O 1
ATOM 737 N N . LEU A 1 90 ? 9.584 -16.008 -32.589 1.00 77.81 90 LEU A N 1
ATOM 738 C CA . LEU A 1 90 ? 9.518 -15.582 -31.187 1.00 77.81 90 LEU A CA 1
ATOM 739 C C . LEU A 1 90 ? 9.892 -14.107 -30.980 1.00 77.81 90 LEU A C 1
ATOM 741 O O . LEU A 1 90 ? 9.627 -13.560 -29.912 1.00 77.81 90 LEU A O 1
ATOM 745 N N . ALA A 1 91 ? 10.485 -13.454 -31.982 1.00 69.25 91 ALA A N 1
ATOM 746 C CA . ALA A 1 91 ? 10.854 -12.042 -31.957 1.00 69.25 91 ALA A CA 1
ATOM 747 C C . ALA A 1 91 ? 9.618 -11.129 -32.088 1.00 69.25 91 ALA A C 1
ATOM 749 O O . ALA A 1 91 ? 9.419 -10.450 -33.094 1.00 69.25 91 ALA A O 1
ATOM 750 N N . VAL A 1 92 ? 8.764 -11.129 -31.064 1.00 69.94 92 VAL A N 1
ATOM 751 C CA . VAL A 1 92 ? 7.654 -10.182 -30.924 1.00 69.94 92 VAL A CA 1
ATOM 752 C C . VAL A 1 92 ? 8.145 -9.007 -30.084 1.00 69.94 92 VAL A C 1
ATOM 754 O O . VAL A 1 92 ? 8.177 -9.077 -28.856 1.00 69.94 92 VAL A O 1
ATOM 757 N N . TRP A 1 93 ? 8.551 -7.934 -30.764 1.00 63.12 93 TRP A N 1
ATOM 758 C CA . TRP A 1 93 ? 9.047 -6.695 -30.146 1.00 63.12 93 TRP A CA 1
ATOM 759 C C . TRP A 1 93 ? 7.969 -5.907 -29.396 1.00 63.12 93 TRP A C 1
ATOM 761 O O . TRP A 1 93 ? 8.290 -5.078 -28.555 1.00 63.12 93 TRP A O 1
ATOM 771 N N . GLU A 1 94 ? 6.697 -6.172 -29.690 1.00 60.56 94 GLU A N 1
ATOM 772 C CA . GLU A 1 94 ? 5.556 -5.447 -29.124 1.00 60.56 94 GLU A CA 1
ATOM 773 C C . GLU A 1 94 ? 4.928 -6.148 -27.913 1.00 60.56 94 GLU A C 1
ATOM 775 O O . GLU A 1 94 ? 3.898 -5.694 -27.417 1.00 60.56 94 GLU A O 1
ATOM 780 N N . TYR A 1 95 ? 5.493 -7.266 -27.433 1.00 65.19 95 TYR A N 1
ATOM 781 C CA . TYR A 1 95 ? 4.916 -7.933 -26.268 1.00 65.19 95 TYR A CA 1
ATOM 782 C C . TYR A 1 95 ? 5.052 -7.017 -25.041 1.00 65.19 95 TYR A C 1
ATOM 784 O O . TYR A 1 95 ? 6.177 -6.663 -24.677 1.00 65.19 95 TYR A O 1
ATOM 792 N N . PRO A 1 96 ? 3.943 -6.624 -24.391 1.00 62.69 96 PRO A N 1
ATOM 793 C CA . PRO A 1 96 ? 3.971 -5.604 -23.356 1.00 62.69 96 PRO A CA 1
ATOM 794 C C . PRO A 1 96 ? 4.453 -6.209 -22.034 1.00 62.69 96 PRO A C 1
ATOM 796 O O . PRO A 1 96 ? 3.660 -6.493 -21.135 1.00 62.69 96 PRO A O 1
ATOM 799 N N . VAL A 1 97 ? 5.765 -6.419 -21.897 1.00 75.81 97 VAL A N 1
ATOM 800 C CA . VAL A 1 97 ? 6.368 -6.623 -20.576 1.00 75.81 97 VAL A CA 1
ATOM 801 C C . VAL A 1 97 ? 6.355 -5.267 -19.875 1.00 75.81 97 VAL A C 1
ATOM 803 O O . VAL A 1 97 ? 7.196 -4.415 -20.141 1.00 75.81 97 VAL A O 1
ATOM 806 N N . SER A 1 98 ? 5.345 -5.049 -19.032 1.00 81.44 98 SER A N 1
ATOM 807 C CA . SER A 1 98 ? 5.271 -3.877 -18.156 1.00 81.44 98 SER A CA 1
ATOM 808 C C . SER A 1 98 ? 6.510 -3.813 -17.263 1.00 81.44 98 SER A C 1
ATOM 810 O O . SER A 1 98 ? 6.859 -4.807 -16.631 1.00 81.44 98 SER A O 1
ATOM 812 N N . ASP A 1 99 ? 7.133 -2.638 -17.190 1.00 88.25 99 ASP A N 1
ATOM 813 C CA . ASP A 1 99 ? 8.221 -2.286 -16.270 1.00 88.25 99 ASP A CA 1
ATOM 814 C C . ASP A 1 99 ? 7.746 -1.325 -15.161 1.00 88.25 99 ASP A C 1
ATOM 816 O O . ASP A 1 99 ? 8.545 -0.677 -14.474 1.00 88.25 99 ASP A O 1
ATOM 820 N N . LYS A 1 100 ? 6.423 -1.208 -14.993 1.00 89.88 100 LYS A N 1
ATOM 821 C CA . LYS A 1 100 ? 5.778 -0.279 -14.064 1.00 89.88 100 LYS A CA 1
ATOM 822 C C . LYS A 1 100 ? 6.282 -0.476 -12.638 1.00 89.88 100 LYS A C 1
ATOM 824 O O . LYS A 1 100 ? 6.760 0.473 -12.021 1.00 89.88 100 LYS A O 1
ATOM 829 N N . TYR A 1 101 ? 6.158 -1.680 -12.089 1.00 92.50 101 TYR A N 1
ATOM 830 C CA . TYR A 1 101 ? 6.549 -1.957 -10.709 1.00 92.50 101 TYR A CA 1
ATOM 831 C C . TYR A 1 101 ? 8.066 -1.978 -10.531 1.00 92.50 101 TYR A C 1
ATOM 833 O O . TYR A 1 101 ? 8.534 -1.557 -9.474 1.00 92.50 101 TYR A O 1
ATOM 841 N N . THR A 1 102 ? 8.837 -2.378 -11.545 1.00 94.38 102 THR A N 1
ATOM 842 C CA . THR A 1 102 ? 10.302 -2.247 -11.551 1.00 94.38 102 THR A CA 1
ATOM 843 C C . THR A 1 102 ? 10.728 -0.788 -11.370 1.00 94.38 102 THR A C 1
ATOM 845 O O . THR A 1 102 ? 11.528 -0.484 -10.481 1.00 94.38 102 THR A O 1
ATOM 848 N N . ASN A 1 103 ? 10.151 0.131 -12.150 1.00 93.25 103 ASN A N 1
ATOM 849 C CA . ASN A 1 103 ? 10.450 1.560 -12.051 1.00 93.25 103 ASN A CA 1
ATOM 850 C C . ASN A 1 103 ? 9.973 2.163 -10.727 1.00 93.25 103 ASN A C 1
ATOM 852 O O . ASN A 1 103 ? 10.743 2.864 -10.067 1.00 93.25 103 ASN A O 1
ATOM 856 N N . MET A 1 104 ? 8.745 1.846 -10.305 1.00 92.25 104 MET A N 1
ATOM 857 C CA . MET A 1 104 ? 8.212 2.309 -9.021 1.00 92.25 104 MET A CA 1
ATOM 858 C C . MET A 1 104 ? 9.078 1.847 -7.850 1.00 92.25 104 MET A C 1
ATOM 860 O O . MET A 1 104 ? 9.401 2.641 -6.974 1.00 92.25 104 MET A O 1
ATOM 864 N N . TRP A 1 105 ? 9.475 0.573 -7.825 1.00 95.69 105 TRP A N 1
ATOM 865 C CA . TRP A 1 105 ? 10.294 0.027 -6.748 1.00 95.69 105 TRP A CA 1
ATOM 866 C C . TRP A 1 105 ? 11.675 0.679 -6.698 1.00 95.69 105 TRP A C 1
ATOM 868 O O . TRP A 1 105 ? 12.126 1.060 -5.620 1.00 95.69 105 TRP A O 1
ATOM 878 N N . ARG A 1 106 ? 12.323 0.885 -7.851 1.00 95.12 106 ARG A N 1
ATOM 879 C CA . ARG A 1 106 ? 13.588 1.627 -7.921 1.00 95.12 106 ARG A CA 1
ATOM 880 C C . ARG A 1 106 ? 13.447 3.030 -7.322 1.00 95.12 106 ARG A C 1
ATOM 882 O O . ARG A 1 106 ? 14.249 3.400 -6.471 1.00 95.12 106 ARG A O 1
ATOM 889 N N . TYR A 1 107 ? 12.403 3.761 -7.708 1.00 93.81 107 TYR A N 1
ATOM 890 C CA . TYR A 1 107 ? 12.147 5.106 -7.195 1.00 93.81 107 TYR A CA 1
ATOM 891 C C . TYR A 1 107 ? 11.888 5.111 -5.680 1.00 93.81 107 TYR A C 1
ATOM 89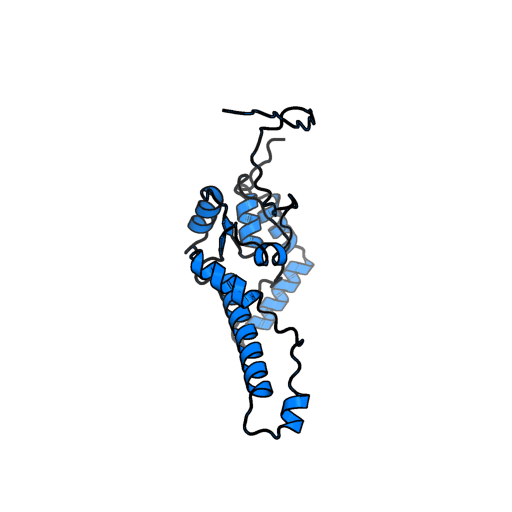3 O O . TYR A 1 107 ? 12.490 5.900 -4.960 1.00 93.81 107 TYR A O 1
ATOM 901 N N . MET A 1 108 ? 11.092 4.167 -5.161 1.00 93.56 108 MET A N 1
ATOM 902 C CA . MET A 1 108 ? 10.871 4.022 -3.713 1.00 93.56 108 MET A CA 1
ATOM 903 C C . MET A 1 108 ? 12.187 3.839 -2.946 1.00 93.56 108 MET A C 1
ATOM 905 O O . MET A 1 108 ? 12.372 4.422 -1.876 1.00 93.56 108 MET A O 1
ATOM 909 N N . GLN A 1 109 ? 13.111 3.040 -3.488 1.00 94.69 109 GLN A N 1
ATOM 910 C CA . GLN A 1 109 ? 14.417 2.795 -2.875 1.00 94.69 109 GLN A CA 1
ATOM 911 C C . GLN A 1 109 ? 15.285 4.060 -2.865 1.00 94.69 109 GLN A C 1
ATOM 913 O O . GLN A 1 109 ? 15.927 4.347 -1.851 1.00 94.69 109 GLN A O 1
ATOM 918 N N . GLU A 1 110 ? 15.270 4.832 -3.953 1.00 93.12 110 GLU A N 1
ATOM 919 C CA . GLU A 1 110 ? 15.956 6.126 -4.065 1.00 93.12 110 GLU A CA 1
ATOM 920 C C . GLU A 1 110 ? 15.382 7.157 -3.082 1.00 93.12 110 GLU A C 1
ATOM 922 O O . GLU A 1 110 ? 16.143 7.827 -2.379 1.00 93.12 110 GLU A O 1
ATOM 927 N N . SER A 1 111 ? 14.054 7.200 -2.931 1.00 87.94 111 SER A N 1
ATOM 928 C CA . SER A 1 111 ? 13.360 8.051 -1.959 1.00 87.94 111 SER A CA 1
ATOM 929 C C . SER A 1 111 ? 13.586 7.635 -0.500 1.00 87.94 111 SER A C 1
ATOM 931 O O . SER A 1 111 ? 13.202 8.381 0.393 1.00 87.94 111 SER A O 1
ATOM 933 N N . LYS A 1 112 ? 14.234 6.500 -0.203 1.00 93.31 112 LYS A N 1
ATOM 934 C CA . LYS A 1 112 ? 14.452 5.944 1.152 1.00 93.31 112 LYS A CA 1
ATOM 935 C C . LYS A 1 112 ? 13.155 5.626 1.908 1.00 93.31 112 LYS A C 1
ATOM 937 O O . LYS A 1 112 ? 12.372 6.505 2.257 1.00 93.31 112 LYS A O 1
ATOM 942 N N . LEU A 1 113 ? 12.976 4.361 2.273 1.00 94.94 113 LEU A N 1
ATOM 943 C CA . LEU A 1 113 ? 11.793 3.919 3.012 1.00 94.94 113 LEU A CA 1
ATOM 944 C C . LEU A 1 113 ? 11.834 4.394 4.480 1.00 94.94 113 LEU A C 1
ATOM 946 O O . LEU A 1 113 ? 12.860 4.175 5.134 1.00 94.94 113 LEU A O 1
ATOM 950 N N . PRO A 1 114 ? 10.740 4.975 5.018 1.00 94.25 114 PRO A N 1
ATOM 951 C CA . PRO A 1 114 ? 10.614 5.268 6.447 1.00 94.25 114 PRO A CA 1
ATOM 952 C C . PRO A 1 114 ? 10.644 3.981 7.286 1.00 94.25 114 PRO A C 1
ATOM 954 O O . PRO A 1 114 ? 10.213 2.921 6.831 1.00 94.25 114 PRO A O 1
ATOM 957 N N . ASN A 1 115 ? 11.130 4.050 8.526 1.00 96.50 115 ASN A N 1
ATOM 958 C CA . ASN A 1 115 ? 11.282 2.877 9.395 1.00 96.50 115 ASN A CA 1
ATOM 959 C C . ASN A 1 115 ? 10.019 2.544 10.200 1.00 96.50 115 ASN A C 1
ATOM 961 O O . ASN A 1 115 ? 9.854 1.404 10.629 1.00 96.50 115 ASN A O 1
ATOM 965 N N . ASN A 1 116 ? 9.148 3.524 10.437 1.00 94.44 116 ASN A N 1
ATOM 966 C CA . ASN A 1 116 ? 7.910 3.363 11.198 1.00 94.44 116 ASN A CA 1
ATOM 967 C C . ASN A 1 116 ? 6.834 4.364 10.742 1.00 94.44 116 ASN A C 1
ATOM 969 O O . ASN A 1 116 ? 7.069 5.208 9.873 1.00 94.44 116 ASN A O 1
ATOM 973 N N . MET A 1 117 ? 5.636 4.229 11.313 1.00 89.56 117 MET A N 1
ATOM 974 C CA . MET A 1 117 ? 4.472 5.039 10.954 1.00 89.56 117 MET A CA 1
ATOM 975 C C . MET A 1 117 ? 4.645 6.504 11.357 1.00 89.56 117 MET A C 1
ATOM 977 O O . MET A 1 117 ? 4.234 7.397 10.622 1.00 89.56 117 MET A O 1
ATOM 981 N N . GLU A 1 118 ? 5.274 6.767 12.500 1.00 93.19 118 GLU A N 1
ATOM 982 C CA . GLU A 1 118 ? 5.521 8.118 12.994 1.00 93.19 118 GLU A CA 1
ATOM 983 C C . GLU A 1 118 ? 6.448 8.892 12.049 1.00 93.19 118 GLU A C 1
ATOM 985 O O . GLU A 1 118 ? 6.127 10.015 11.664 1.00 93.19 118 GLU A O 1
ATOM 990 N N . GLU A 1 119 ? 7.546 8.271 11.612 1.00 94.69 119 GLU A N 1
ATOM 991 C CA . GLU A 1 119 ? 8.480 8.824 10.627 1.00 94.69 119 GLU A CA 1
ATOM 992 C C . GLU A 1 119 ? 7.786 9.057 9.280 1.00 94.69 119 GLU A C 1
ATOM 994 O O . GLU A 1 119 ? 7.959 10.112 8.669 1.00 94.69 119 GLU A O 1
ATOM 999 N N . ALA A 1 120 ? 6.955 8.108 8.832 1.00 90.12 120 ALA A N 1
ATOM 1000 C CA . ALA A 1 120 ? 6.190 8.254 7.599 1.00 90.12 120 ALA A CA 1
ATOM 1001 C C . ALA A 1 120 ? 5.234 9.457 7.666 1.00 90.12 120 ALA A C 1
ATOM 1003 O O . ALA A 1 120 ? 5.226 10.286 6.758 1.00 90.12 120 ALA A O 1
ATOM 1004 N N . VAL A 1 121 ? 4.469 9.594 8.755 1.00 88.94 121 VAL A N 1
ATOM 1005 C CA . VAL A 1 121 ? 3.546 10.722 8.963 1.00 88.94 121 VAL A CA 1
ATOM 1006 C C . VAL A 1 121 ? 4.300 12.044 9.056 1.00 88.94 121 VAL A C 1
ATOM 1008 O O . VAL A 1 121 ? 3.888 13.018 8.430 1.00 88.94 121 VAL A O 1
ATOM 1011 N N . GLN A 1 122 ? 5.407 12.095 9.798 1.00 91.56 122 GLN A N 1
ATOM 1012 C CA . GLN A 1 122 ? 6.232 13.299 9.877 1.00 91.56 122 GLN A CA 1
ATOM 1013 C C . GLN A 1 122 ? 6.733 13.711 8.496 1.00 91.56 122 GLN A C 1
ATOM 1015 O O . GLN A 1 122 ? 6.574 14.868 8.121 1.00 91.56 122 GLN A O 1
ATOM 1020 N N . ARG A 1 123 ? 7.240 12.760 7.707 1.00 89.56 123 ARG A N 1
ATOM 1021 C CA . ARG A 1 123 ? 7.740 13.030 6.359 1.00 89.56 123 ARG A CA 1
ATOM 1022 C C . ARG A 1 123 ? 6.655 13.536 5.410 1.00 89.56 123 ARG A C 1
ATOM 1024 O O . ARG A 1 123 ? 6.921 14.457 4.645 1.00 89.56 123 ARG A O 1
ATOM 1031 N N . VAL A 1 124 ? 5.440 12.985 5.483 1.00 88.44 124 VAL A N 1
ATOM 1032 C CA . VAL A 1 124 ? 4.283 13.497 4.721 1.00 88.44 124 VAL A CA 1
ATOM 1033 C C . VAL A 1 124 ? 4.006 14.965 5.065 1.00 88.44 124 VAL A C 1
ATOM 1035 O O . VAL A 1 124 ? 3.696 15.752 4.179 1.00 88.44 124 VAL A O 1
ATOM 1038 N N . LEU A 1 125 ? 4.126 15.344 6.340 1.00 87.50 125 LEU A N 1
ATOM 1039 C CA . LEU A 1 125 ? 3.805 16.694 6.809 1.00 87.50 125 LEU A CA 1
ATOM 1040 C C . LEU A 1 125 ? 4.916 17.722 6.553 1.00 87.50 125 LEU A C 1
ATOM 1042 O O . LEU A 1 125 ? 4.618 18.910 6.470 1.00 87.50 125 LEU A O 1
ATOM 1046 N N . THR A 1 126 ? 6.180 17.295 6.487 1.00 87.75 126 THR A N 1
ATOM 1047 C CA . THR A 1 126 ? 7.340 18.203 6.436 1.00 87.75 126 THR A CA 1
ATOM 1048 C C . THR A 1 126 ? 7.999 18.300 5.063 1.00 87.75 126 THR A C 1
ATOM 1050 O O . THR A 1 126 ? 8.868 19.148 4.890 1.00 87.75 126 THR A O 1
ATOM 1053 N N . SER A 1 127 ? 7.671 17.418 4.113 1.00 83.12 127 SER A N 1
ATOM 1054 C CA . SER A 1 127 ? 8.317 17.406 2.793 1.00 83.12 127 SER A CA 1
ATOM 1055 C C . SER A 1 127 ? 7.923 18.632 1.962 1.00 83.12 127 SER A C 1
ATOM 1057 O O . SER A 1 127 ? 6.744 18.811 1.659 1.00 83.12 127 SER A O 1
ATOM 1059 N N . GLU A 1 128 ? 8.903 19.449 1.562 1.00 79.19 128 GLU A N 1
ATOM 1060 C CA . GLU A 1 128 ? 8.680 20.652 0.741 1.00 79.19 128 GLU A CA 1
ATOM 1061 C C . GLU A 1 128 ? 8.266 20.302 -0.697 1.00 79.19 128 GLU A C 1
ATOM 1063 O O . GLU A 1 128 ? 7.332 20.894 -1.238 1.00 79.19 128 GLU A O 1
ATOM 1068 N N . ASP A 1 129 ? 8.911 19.292 -1.287 1.00 77.50 129 ASP A N 1
ATOM 1069 C CA . ASP A 1 129 ? 8.624 18.802 -2.644 1.00 77.50 129 ASP A CA 1
ATOM 1070 C C . ASP A 1 129 ? 7.445 17.808 -2.689 1.00 77.50 129 ASP A C 1
ATOM 1072 O O . ASP A 1 129 ? 6.960 17.437 -3.762 1.00 77.50 129 ASP A O 1
ATOM 1076 N N . GLY A 1 130 ? 6.935 17.425 -1.513 1.00 83.38 130 GLY A N 1
ATOM 1077 C CA . GLY A 1 130 ? 5.839 16.481 -1.327 1.00 83.38 130 GLY A CA 1
ATOM 1078 C C . GLY A 1 130 ? 6.319 15.043 -1.120 1.00 83.38 130 GLY A C 1
ATOM 1079 O O . GLY A 1 130 ? 7.301 14.590 -1.703 1.00 83.38 130 GLY A O 1
ATOM 1080 N N . PHE A 1 131 ? 5.624 14.308 -0.252 1.00 88.00 131 PHE A N 1
ATOM 1081 C CA . PHE A 1 131 ? 5.864 12.884 -0.023 1.00 88.00 131 PHE A CA 1
ATOM 1082 C C . PHE A 1 131 ? 4.53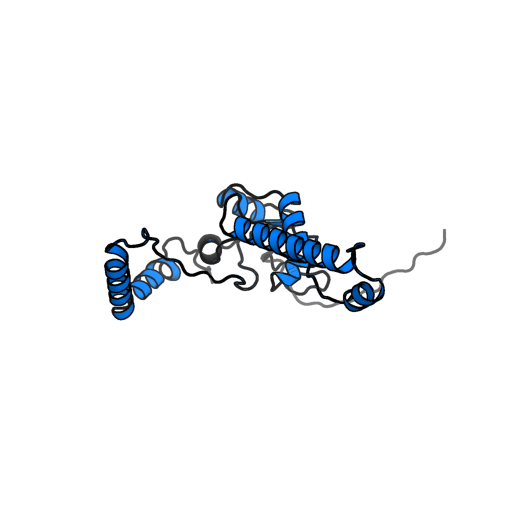2 12.156 0.167 1.00 88.00 131 PHE A C 1
ATOM 1084 O O . PHE A 1 131 ? 3.712 12.557 0.995 1.00 88.00 131 PHE A O 1
ATOM 1091 N N . ALA A 1 132 ? 4.322 11.072 -0.578 1.00 89.44 132 ALA A N 1
ATOM 1092 C CA . ALA A 1 132 ? 3.147 10.221 -0.472 1.00 89.44 132 ALA A CA 1
ATOM 1093 C C . ALA A 1 132 ? 3.495 8.901 0.228 1.00 89.44 132 ALA A C 1
ATOM 1095 O O . 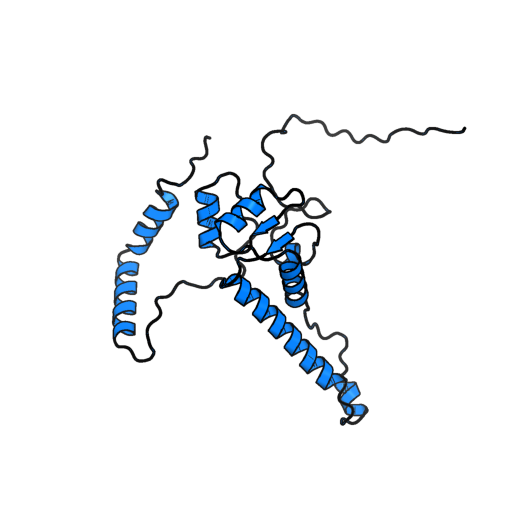ALA A 1 132 ? 4.264 8.073 -0.266 1.00 89.44 132 ALA A O 1
ATOM 1096 N N . PHE A 1 133 ? 2.883 8.675 1.387 1.00 90.56 133 PHE A N 1
ATOM 1097 C CA . PHE A 1 133 ? 3.004 7.404 2.089 1.00 90.56 133 PHE A CA 1
ATOM 1098 C C . PHE A 1 133 ? 2.088 6.341 1.463 1.00 90.56 133 PHE A C 1
ATOM 1100 O O . PHE A 1 133 ? 0.889 6.569 1.295 1.00 90.56 133 PHE A O 1
ATOM 1107 N N . ILE A 1 134 ? 2.641 5.159 1.164 1.00 89.94 134 ILE A N 1
ATOM 1108 C CA . ILE A 1 134 ? 1.881 4.007 0.658 1.00 89.94 134 ILE A CA 1
ATOM 1109 C C . ILE A 1 134 ? 1.873 2.898 1.714 1.00 89.94 134 ILE A C 1
ATOM 1111 O O . ILE A 1 134 ? 2.902 2.302 2.022 1.00 89.94 134 ILE A O 1
ATOM 1115 N N . GLY A 1 135 ? 0.699 2.571 2.242 1.00 87.88 135 GLY A N 1
ATOM 1116 C CA . GLY A 1 135 ? 0.541 1.668 3.382 1.00 87.88 135 GLY A CA 1
ATOM 1117 C C . GLY A 1 135 ? -0.754 0.867 3.341 1.00 87.88 135 GLY A C 1
ATOM 1118 O O . GLY A 1 135 ? -1.460 0.851 2.331 1.00 87.88 135 GLY A O 1
ATOM 1119 N N . ASP A 1 136 ? -1.054 0.186 4.444 1.00 85.12 136 ASP A N 1
ATOM 1120 C CA . ASP A 1 136 ? -2.334 -0.496 4.610 1.00 85.12 136 ASP A CA 1
ATOM 1121 C C . ASP A 1 136 ? -3.475 0.534 4.632 1.00 85.12 136 ASP A C 1
ATOM 1123 O O . ASP A 1 136 ? -3.396 1.572 5.296 1.00 85.12 136 ASP A O 1
ATOM 1127 N N . ALA A 1 137 ? -4.559 0.246 3.911 1.00 84.25 137 ALA A N 1
ATOM 1128 C CA . ALA A 1 137 ? -5.713 1.132 3.825 1.00 84.25 137 ALA A CA 1
ATOM 1129 C C . ALA A 1 137 ? -6.310 1.453 5.204 1.00 84.25 137 ALA A C 1
ATOM 1131 O O . ALA A 1 137 ? -6.783 2.567 5.430 1.00 84.25 137 ALA A O 1
ATOM 1132 N N . THR A 1 138 ? -6.283 0.509 6.147 1.00 83.75 138 THR A N 1
ATOM 1133 C CA . THR A 1 138 ? -6.804 0.745 7.498 1.00 83.75 138 THR A CA 1
ATOM 1134 C C . THR A 1 138 ? -5.874 1.607 8.346 1.00 83.75 138 THR A C 1
ATOM 1136 O O . THR A 1 138 ? -6.367 2.472 9.069 1.00 83.75 138 THR A O 1
ATOM 1139 N N . GLU A 1 139 ? -4.555 1.445 8.216 1.00 85.56 139 GLU A N 1
ATOM 1140 C CA . GLU A 1 139 ? -3.560 2.294 8.884 1.00 85.56 139 GLU A CA 1
ATOM 1141 C C . GLU A 1 139 ? -3.671 3.739 8.393 1.00 85.56 139 GLU A C 1
ATOM 1143 O O . GLU A 1 139 ? -3.764 4.665 9.199 1.00 85.56 139 GLU A O 1
ATOM 1148 N N . ILE A 1 140 ? -3.762 3.927 7.072 1.00 86.62 140 ILE A N 1
ATOM 1149 C CA . ILE A 1 140 ? -3.962 5.240 6.448 1.00 86.62 140 ILE A CA 1
ATOM 1150 C C . ILE A 1 140 ? -5.280 5.854 6.914 1.00 86.62 140 ILE A C 1
ATOM 1152 O O . ILE A 1 140 ? -5.311 6.997 7.371 1.00 86.62 140 ILE A O 1
ATOM 1156 N N . LYS A 1 141 ? -6.376 5.090 6.851 1.00 85.69 141 LYS A N 1
ATOM 1157 C CA . LYS A 1 141 ? -7.693 5.567 7.277 1.00 85.69 141 LYS A CA 1
ATOM 1158 C C . LYS A 1 141 ? -7.685 6.005 8.738 1.00 85.69 141 LYS A C 1
ATOM 1160 O O . LYS A 1 141 ? -8.312 7.005 9.073 1.00 85.69 141 LYS A O 1
ATOM 1165 N N . TYR A 1 142 ? -6.993 5.272 9.606 1.00 88.50 142 TYR A N 1
ATOM 1166 C CA . TYR A 1 142 ? -6.856 5.636 11.012 1.00 88.50 142 TYR A CA 1
ATOM 1167 C C . TYR A 1 142 ? -5.993 6.887 11.202 1.00 88.50 142 TYR A C 1
ATOM 1169 O O . TYR A 1 142 ? -6.373 7.774 11.965 1.00 88.50 142 TYR A O 1
ATOM 1177 N N . ALA A 1 143 ? -4.883 7.014 10.475 1.00 87.38 143 ALA A N 1
ATOM 1178 C CA . ALA A 1 143 ? -4.049 8.210 10.523 1.00 87.38 143 ALA A CA 1
ATOM 1179 C C . ALA A 1 143 ? -4.850 9.466 10.141 1.00 87.38 143 ALA A C 1
ATOM 1181 O O . ALA A 1 143 ? -4.874 10.424 10.912 1.00 87.38 143 ALA A O 1
ATOM 1182 N N . VAL A 1 144 ? -5.600 9.413 9.035 1.00 87.38 144 VAL A N 1
ATOM 1183 C CA . VAL A 1 144 ? -6.501 10.492 8.584 1.00 87.38 144 VAL A CA 1
ATOM 1184 C C . VAL A 1 144 ? -7.623 10.760 9.592 1.00 87.38 144 VAL A C 1
ATOM 1186 O O . VAL A 1 144 ? -7.956 11.910 9.859 1.00 87.38 144 VAL A O 1
ATOM 1189 N N . LEU A 1 145 ? -8.186 9.716 10.212 1.00 87.38 145 LEU A N 1
ATOM 1190 C CA . LEU A 1 145 ? -9.204 9.856 11.263 1.00 87.38 145 LEU A CA 1
ATOM 1191 C C . LEU A 1 145 ? -8.689 10.674 12.461 1.00 87.38 145 LEU A C 1
ATOM 1193 O O . LEU A 1 145 ? -9.455 11.417 13.074 1.00 87.38 145 LEU A O 1
ATOM 1197 N N . THR A 1 146 ? -7.412 10.505 12.811 1.00 90.00 146 THR A N 1
ATOM 1198 C CA . THR A 1 146 ? -6.786 11.111 14.000 1.00 90.00 146 THR A CA 1
ATOM 1199 C C . THR A 1 146 ? -6.002 12.395 13.722 1.00 90.00 146 THR A C 1
ATOM 1201 O O . THR A 1 146 ? -5.599 13.068 14.669 1.00 90.00 146 THR A O 1
ATOM 1204 N N . ASN A 1 147 ? -5.793 12.763 12.456 1.00 84.50 147 ASN A N 1
ATOM 1205 C CA . ASN A 1 147 ? -5.030 13.945 12.069 1.00 84.50 147 ASN A CA 1
ATOM 1206 C C . ASN A 1 147 ? -5.630 14.611 10.820 1.00 84.50 147 ASN A C 1
ATOM 1208 O O . ASN A 1 147 ? -5.511 14.090 9.713 1.00 84.50 147 ASN A O 1
ATOM 1212 N N . CYS A 1 148 ? -6.214 15.801 10.994 1.00 86.50 148 CYS A N 1
ATOM 1213 C CA . CYS A 1 148 ? -6.844 16.570 9.913 1.00 86.50 148 CYS A CA 1
ATOM 1214 C C . CYS A 1 148 ? -5.876 17.103 8.851 1.00 86.50 148 CYS A C 1
ATOM 1216 O O . CYS A 1 148 ? -6.331 17.505 7.784 1.00 86.50 148 CYS A O 1
ATOM 1218 N N . ASN A 1 149 ? -4.571 17.135 9.131 1.00 85.44 149 ASN A N 1
ATOM 1219 C CA . ASN A 1 149 ? -3.573 17.571 8.153 1.00 85.44 149 ASN A CA 1
ATOM 1220 C C . ASN A 1 149 ? -3.242 16.470 7.136 1.00 85.44 149 ASN A C 1
ATOM 1222 O O . ASN A 1 149 ? -2.534 16.726 6.167 1.00 85.44 149 ASN A O 1
ATOM 1226 N N . LEU A 1 150 ? -3.725 15.245 7.365 1.00 84.44 150 LEU A N 1
ATOM 1227 C CA . LEU A 1 150 ? -3.539 14.119 6.463 1.00 84.44 150 LEU A CA 1
ATOM 1228 C C . LEU A 1 150 ? -4.779 13.928 5.597 1.00 84.44 150 LEU A C 1
ATOM 1230 O O . LEU A 1 150 ? -5.914 14.056 6.055 1.00 84.44 150 LEU A O 1
ATOM 1234 N N . GLN A 1 151 ? -4.550 13.536 4.350 1.00 84.31 151 GLN A N 1
ATOM 1235 C CA . GLN A 1 151 ? -5.603 13.196 3.408 1.00 84.31 151 GLN A CA 1
ATOM 1236 C C . GLN A 1 151 ? -5.282 11.856 2.754 1.00 84.31 151 GLN A C 1
ATOM 1238 O O . GLN A 1 151 ? -4.147 11.593 2.361 1.00 84.31 151 GLN A O 1
ATOM 1243 N N . GLN A 1 152 ? -6.299 11.004 2.629 1.00 82.50 152 GLN A N 1
ATOM 1244 C CA . GLN A 1 152 ? -6.199 9.809 1.804 1.00 82.50 152 GLN A CA 1
ATOM 1245 C C . GLN A 1 152 ? -6.388 10.209 0.341 1.00 82.50 152 GLN A C 1
ATOM 1247 O O . GLN A 1 152 ? -7.399 10.818 -0.010 1.00 82.50 152 GLN A O 1
ATOM 1252 N N . VAL A 1 153 ? -5.428 9.836 -0.501 1.00 80.44 153 VAL A N 1
ATOM 1253 C CA . VAL A 1 153 ? -5.462 10.078 -1.943 1.00 80.44 153 VAL A CA 1
ATOM 1254 C C . VAL A 1 153 ? -5.571 8.742 -2.674 1.00 80.44 153 VAL A C 1
ATOM 1256 O O . VAL A 1 153 ? -4.886 7.775 -2.340 1.00 80.44 153 VAL A O 1
ATOM 1259 N N . GLY A 1 154 ? -6.459 8.696 -3.664 1.00 74.50 154 GLY A N 1
ATOM 1260 C CA . GLY A 1 154 ? -6.695 7.540 -4.519 1.00 74.50 154 GLY A CA 1
ATOM 1261 C C . GLY A 1 154 ? -7.473 6.380 -3.894 1.00 74.50 154 GLY A C 1
ATOM 1262 O O . GLY A 1 154 ? -8.083 6.489 -2.827 1.00 74.50 154 GLY A O 1
ATOM 1263 N N . THR A 1 155 ? -7.504 5.259 -4.619 1.00 74.38 155 THR A N 1
ATOM 1264 C CA . THR A 1 155 ? -8.306 4.072 -4.277 1.00 74.38 155 THR A CA 1
ATOM 1265 C C . THR A 1 155 ? -7.448 2.878 -3.861 1.00 74.38 155 THR A C 1
ATOM 1267 O O . THR A 1 155 ? -6.270 2.763 -4.195 1.00 74.38 155 THR A O 1
ATOM 1270 N N . GLU A 1 156 ? -8.053 1.960 -3.107 1.00 77.62 156 GLU A N 1
ATOM 1271 C CA . GLU A 1 156 ? -7.411 0.708 -2.704 1.00 77.62 156 GLU A CA 1
ATOM 1272 C C . GLU A 1 156 ? -7.109 -0.178 -3.925 1.00 77.62 156 GLU A C 1
ATOM 1274 O O . GLU A 1 156 ? -8.028 -0.616 -4.615 1.00 77.62 156 GLU A O 1
ATOM 1279 N N . PHE A 1 157 ? -5.834 -0.505 -4.149 1.00 73.12 157 PHE A N 1
ATOM 1280 C CA . PHE A 1 157 ? -5.382 -1.295 -5.305 1.00 73.12 157 PHE A CA 1
ATOM 1281 C C . PHE A 1 157 ? -5.025 -2.757 -4.974 1.00 73.12 157 PHE A C 1
ATOM 1283 O O . PHE A 1 157 ? -4.852 -3.572 -5.876 1.00 73.12 157 PHE A O 1
ATOM 1290 N N . SER A 1 158 ? -4.906 -3.123 -3.692 1.00 70.00 158 SER A N 1
ATOM 1291 C CA . SER A 1 158 ? -4.581 -4.491 -3.255 1.00 70.00 158 SER A CA 1
ATOM 1292 C C . SER A 1 158 ? -5.390 -4.869 -2.015 1.00 70.00 158 SER A C 1
ATOM 1294 O O . SER A 1 158 ? -4.898 -4.856 -0.888 1.00 70.00 158 SER A O 1
ATOM 1296 N N . ARG A 1 159 ? -6.676 -5.179 -2.215 1.00 73.69 159 ARG A N 1
ATOM 1297 C CA . ARG A 1 159 ? -7.570 -5.555 -1.114 1.00 73.69 159 ARG A CA 1
ATOM 1298 C C . ARG A 1 159 ? -7.200 -6.932 -0.580 1.00 73.69 159 ARG A C 1
ATOM 1300 O O . ARG A 1 159 ? -7.427 -7.943 -1.241 1.00 73.69 159 ARG A O 1
ATOM 1307 N N . LYS A 1 160 ? -6.657 -6.966 0.633 1.00 75.06 160 LYS A N 1
ATOM 1308 C CA . LYS A 1 160 ? -6.339 -8.198 1.356 1.00 75.06 160 LYS A CA 1
ATOM 1309 C C . LYS A 1 160 ? -7.125 -8.221 2.666 1.00 75.06 160 LYS A C 1
ATOM 1311 O O . LYS A 1 160 ? -7.004 -7.279 3.444 1.00 75.06 160 LYS A O 1
ATOM 1316 N N . PRO A 1 161 ? -7.950 -9.249 2.918 1.00 79.81 161 PRO A N 1
ATOM 1317 C CA . PRO A 1 161 ? -8.684 -9.338 4.171 1.00 79.81 161 PRO A CA 1
ATOM 1318 C C . PRO A 1 161 ? -7.744 -9.695 5.327 1.00 79.81 161 PRO A C 1
ATOM 1320 O O . PRO A 1 161 ? -6.800 -10.469 5.157 1.00 79.81 161 PRO A O 1
ATOM 1323 N N . TYR A 1 162 ? -8.050 -9.194 6.524 1.00 85.88 162 TYR A N 1
ATOM 1324 C CA . TYR A 1 162 ? -7.429 -9.696 7.746 1.00 85.88 162 TYR A CA 1
ATOM 1325 C C . TYR A 1 162 ? -7.945 -11.092 8.077 1.00 85.88 162 TYR A C 1
ATOM 1327 O O . TYR A 1 162 ? -9.144 -11.365 7.992 1.00 85.88 162 TYR A O 1
ATOM 1335 N N . ALA A 1 163 ? -7.032 -11.963 8.492 1.00 89.12 163 ALA A N 1
ATOM 1336 C CA . ALA A 1 163 ? -7.334 -13.331 8.875 1.00 89.12 163 ALA A CA 1
ATOM 1337 C C . ALA A 1 163 ? -6.528 -13.731 10.112 1.00 89.12 163 ALA A C 1
ATOM 1339 O O . ALA A 1 163 ? -5.406 -13.270 10.319 1.00 89.12 163 ALA A O 1
ATOM 1340 N N . ILE A 1 164 ? -7.099 -14.624 10.920 1.00 92.44 164 ILE A N 1
ATOM 1341 C CA . ILE A 1 164 ? -6.399 -15.243 12.045 1.00 92.44 164 ILE A CA 1
ATOM 1342 C C . ILE A 1 164 ? -5.709 -16.498 11.517 1.00 92.44 164 ILE A C 1
ATOM 1344 O O . ILE A 1 164 ? -6.371 -17.462 11.128 1.00 92.44 164 ILE A O 1
ATOM 1348 N N . ALA A 1 165 ? -4.379 -16.476 11.481 1.00 92.81 165 ALA A N 1
ATOM 1349 C CA . ALA A 1 165 ? -3.589 -17.616 11.042 1.00 92.81 165 ALA A CA 1
ATOM 1350 C C . ALA A 1 165 ? -3.499 -18.677 12.149 1.00 92.81 165 ALA A C 1
ATOM 1352 O O . ALA A 1 165 ? -3.269 -18.367 13.317 1.00 92.81 165 ALA A O 1
ATOM 1353 N N . VAL A 1 166 ? -3.653 -19.942 11.764 1.00 96.06 166 VAL A N 1
ATOM 1354 C CA . VAL A 1 166 ? -3.465 -21.114 12.629 1.00 96.06 166 VAL A CA 1
ATOM 1355 C C . VAL A 1 166 ? -2.571 -22.125 11.925 1.00 96.06 166 VAL A C 1
ATOM 1357 O O . VAL A 1 166 ? -2.527 -22.161 10.695 1.00 96.06 166 VAL A O 1
ATOM 1360 N N . GLN A 1 167 ? -1.871 -22.961 12.695 1.00 96.06 167 GLN A N 1
ATOM 1361 C CA . GLN A 1 167 ? -1.044 -24.025 12.131 1.00 96.06 167 GLN A CA 1
ATOM 1362 C C . GLN A 1 167 ? -1.890 -24.985 11.282 1.00 96.06 167 GLN A C 1
ATOM 1364 O O . GLN A 1 167 ? -3.026 -25.324 11.629 1.00 96.06 167 GLN A O 1
ATOM 1369 N N . THR A 1 168 ? -1.325 -25.440 10.164 1.00 93.94 168 THR A N 1
ATOM 1370 C CA . THR A 1 168 ? -1.967 -26.410 9.274 1.00 93.94 168 THR A CA 1
ATOM 1371 C C . THR A 1 168 ? -2.347 -27.676 10.042 1.00 93.94 168 THR A C 1
ATOM 1373 O O . THR A 1 168 ? -1.517 -28.257 10.735 1.00 93.94 168 THR A O 1
ATOM 1376 N N . GLY A 1 169 ? -3.611 -28.095 9.930 1.00 93.25 169 GLY A N 1
ATOM 1377 C CA . GLY A 1 169 ? -4.149 -29.268 10.634 1.00 93.25 169 GLY A CA 1
ATOM 1378 C C . GLY A 1 169 ? -4.578 -29.015 12.084 1.00 93.25 169 GLY A C 1
ATOM 1379 O O . GLY A 1 169 ? -5.069 -29.931 12.737 1.00 93.25 169 GLY A O 1
ATOM 1380 N N . HIS A 1 170 ? -4.438 -27.792 12.603 1.00 96.25 170 HIS A N 1
ATOM 1381 C CA . HIS A 1 170 ? -4.799 -27.500 13.986 1.00 96.25 170 HIS A CA 1
ATOM 1382 C C . HIS A 1 170 ? -6.321 -27.425 14.191 1.00 96.25 170 HIS A C 1
ATOM 1384 O O . HIS A 1 170 ? -7.024 -26.697 13.487 1.00 96.25 170 HIS A O 1
ATOM 1390 N N . VAL A 1 171 ? -6.822 -28.084 15.241 1.00 95.12 171 VAL A N 1
ATOM 1391 C CA . VAL A 1 171 ? -8.259 -28.162 15.599 1.00 95.12 171 VAL A CA 1
ATOM 1392 C C . VAL A 1 171 ? -8.925 -26.803 15.856 1.00 95.12 171 VAL A C 1
ATOM 1394 O O . VAL A 1 171 ? -10.147 -26.676 15.805 1.00 95.12 171 VAL A O 1
ATOM 1397 N N . LEU A 1 172 ? -8.134 -25.765 16.142 1.00 95.69 172 LEU A N 1
ATOM 1398 C CA . LEU A 1 172 ? -8.649 -24.406 16.347 1.00 95.69 172 LEU A CA 1
ATOM 1399 C C . LEU A 1 172 ? -9.162 -23.758 15.064 1.00 95.69 172 LEU A C 1
ATOM 1401 O O . LEU A 1 172 ? -9.965 -22.836 15.169 1.00 95.69 172 LEU A O 1
ATOM 1405 N N . LYS A 1 173 ? -8.740 -24.224 13.883 1.00 96.06 173 LYS A N 1
ATOM 1406 C CA . LYS A 1 173 ? -9.170 -23.650 12.604 1.00 96.06 173 LYS A CA 1
ATOM 1407 C C . LYS A 1 173 ? -10.693 -23.577 12.508 1.00 96.06 173 LYS A C 1
ATOM 1409 O O . LYS A 1 173 ? -11.251 -22.497 12.301 1.00 96.06 173 LYS A O 1
ATOM 1414 N N . ASP A 1 174 ? -11.361 -24.706 12.721 1.00 95.00 174 ASP A N 1
ATOM 1415 C CA . ASP A 1 174 ? -12.810 -24.808 12.541 1.00 95.00 174 ASP A CA 1
ATOM 1416 C C . ASP A 1 174 ? -13.565 -24.122 13.683 1.00 95.00 174 ASP A C 1
ATOM 1418 O O . ASP A 1 174 ? -14.594 -23.480 13.459 1.00 95.00 174 ASP A O 1
ATOM 1422 N N . ARG A 1 175 ? -13.015 -24.169 14.906 1.00 96.00 175 ARG A N 1
ATOM 1423 C CA . ARG A 1 175 ? -13.585 -23.479 16.074 1.00 96.00 175 ARG A CA 1
ATOM 1424 C C . ARG A 1 175 ? -13.554 -21.959 15.915 1.00 96.00 175 ARG A C 1
ATOM 1426 O O . ARG A 1 175 ? -14.569 -21.310 16.147 1.00 96.00 175 ARG A O 1
ATOM 1433 N N . LEU A 1 176 ? -12.418 -21.396 15.497 1.00 96.12 176 LEU A N 1
ATOM 1434 C CA . LEU A 1 176 ? -12.278 -19.959 15.249 1.00 96.12 176 LEU A CA 1
ATOM 1435 C C . LEU A 1 176 ? -13.155 -19.515 14.081 1.00 96.12 176 LEU A C 1
ATOM 1437 O O . LEU A 1 176 ? -13.849 -18.511 14.198 1.00 96.12 176 LEU A O 1
ATOM 1441 N N . SER A 1 177 ? -13.187 -20.291 12.995 1.00 95.25 177 SER A N 1
ATOM 1442 C CA . SER A 1 177 ? -14.042 -19.993 11.840 1.00 95.25 177 SER A CA 1
ATOM 1443 C C . SER A 1 177 ? -15.520 -19.956 12.241 1.00 95.25 177 SER A C 1
ATOM 1445 O O . SER A 1 177 ? -16.219 -18.988 11.948 1.00 95.25 177 SER A O 1
ATOM 1447 N N . SER A 1 178 ? -15.978 -20.955 13.002 1.00 96.75 178 SER A N 1
ATOM 1448 C CA . SER A 1 178 ? -17.352 -21.011 13.518 1.00 96.75 178 SER A CA 1
ATOM 1449 C C . SER A 1 178 ? -17.664 -19.839 14.454 1.00 96.75 178 SER A C 1
ATOM 1451 O O . SER A 1 178 ? -18.718 -19.218 14.338 1.00 96.75 178 SER A O 1
ATOM 1453 N N . ALA A 1 179 ? -16.740 -19.485 15.352 1.00 97.00 179 ALA A N 1
ATOM 1454 C CA . ALA A 1 179 ? -16.912 -18.349 16.256 1.00 97.00 179 ALA A CA 1
ATOM 1455 C C . ALA A 1 179 ? -17.005 -17.012 15.499 1.00 97.00 179 ALA A C 1
ATOM 1457 O O . ALA A 1 179 ? -17.863 -16.189 15.815 1.00 97.00 179 ALA A O 1
ATOM 1458 N N . ILE A 1 180 ? -16.176 -16.808 14.470 1.00 95.62 180 ILE A N 1
ATOM 1459 C CA . ILE A 1 180 ? -16.237 -15.619 13.607 1.00 95.62 180 ILE A CA 1
ATOM 1460 C C . ILE A 1 180 ? -17.597 -15.539 12.901 1.00 95.62 180 ILE A C 1
ATOM 1462 O O . ILE A 1 180 ? -18.204 -14.468 12.885 1.00 95.62 180 ILE A O 1
ATOM 1466 N N . LEU A 1 181 ? -18.119 -16.658 12.386 1.00 96.19 181 LEU A N 1
ATOM 1467 C CA . LEU A 1 181 ? -19.449 -16.708 11.764 1.00 96.19 181 LEU A CA 1
ATOM 1468 C C . LEU A 1 181 ? -20.566 -16.337 12.747 1.00 96.19 181 LEU A C 1
ATOM 1470 O O . LEU A 1 181 ? -21.465 -15.577 12.393 1.00 96.19 181 LEU A O 1
ATOM 1474 N N . VAL A 1 182 ? -20.494 -16.806 13.996 1.00 97.75 182 VAL A N 1
ATOM 1475 C CA . VAL A 1 182 ? -21.450 -16.408 15.043 1.00 97.75 182 VAL A CA 1
ATOM 1476 C C . VAL A 1 182 ? -21.389 -14.898 15.296 1.00 97.75 182 VAL A C 1
ATOM 1478 O O . VAL A 1 182 ? -22.433 -14.248 15.350 1.00 97.75 182 VAL A O 1
ATOM 1481 N N . LEU A 1 183 ? -20.189 -14.316 15.400 1.00 97.12 183 LEU A N 1
ATOM 1482 C CA . LEU A 1 183 ? -20.017 -12.871 15.602 1.00 97.12 183 LEU A CA 1
ATOM 1483 C C . LEU A 1 183 ? -20.535 -12.038 14.417 1.00 97.12 183 LEU A C 1
ATOM 1485 O O . LEU A 1 183 ? -21.079 -10.954 14.640 1.00 97.12 183 LEU A O 1
ATOM 1489 N N . LEU A 1 184 ? -20.378 -12.536 13.186 1.00 95.00 184 LEU A N 1
ATOM 1490 C CA . LEU A 1 184 ? -20.927 -11.928 11.970 1.00 95.00 184 L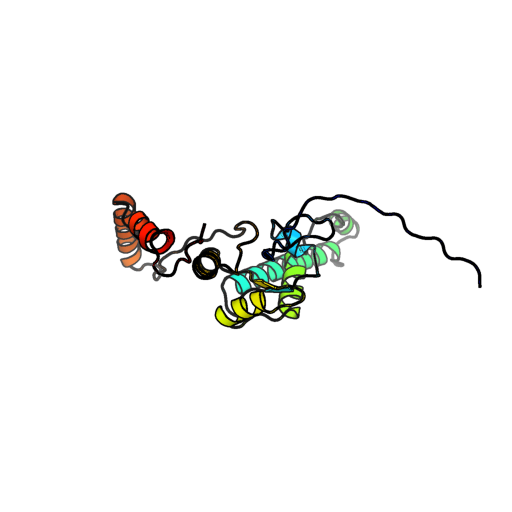EU A CA 1
ATOM 1491 C C . LEU A 1 184 ? -22.458 -11.974 11.966 1.00 95.00 184 LEU A C 1
ATOM 1493 O O . LEU A 1 184 ? -23.092 -10.932 11.821 1.00 95.00 184 LEU A O 1
ATOM 1497 N N . ASN A 1 185 ? -23.051 -13.149 12.203 1.00 97.38 185 ASN A N 1
ATOM 1498 C CA . ASN A 1 185 ? -24.507 -13.331 12.226 1.00 97.38 185 ASN A CA 1
ATOM 1499 C C . ASN A 1 185 ? -25.183 -12.474 13.305 1.00 97.38 185 ASN A C 1
ATOM 1501 O O . ASN A 1 185 ? -26.272 -11.948 13.097 1.00 97.38 185 ASN A O 1
ATOM 1505 N N . GLN A 1 186 ? -24.519 -12.294 14.447 1.00 97.69 186 GLN A N 1
ATOM 1506 C CA . GLN A 1 186 ? -24.984 -11.433 15.537 1.00 97.69 186 GLN A CA 1
ATOM 1507 C C . GLN A 1 186 ? -24.669 -9.941 15.321 1.00 97.69 186 GLN A C 1
ATOM 1509 O O . GLN A 1 186 ? -24.907 -9.142 16.224 1.00 97.69 186 GLN A O 1
ATOM 1514 N N . ARG A 1 187 ? -24.081 -9.554 14.177 1.00 96.75 187 ARG A N 1
ATOM 1515 C CA . ARG A 1 187 ? -23.628 -8.184 13.860 1.00 96.75 187 ARG A CA 1
ATOM 1516 C C . ARG A 1 187 ? -22.668 -7.572 14.890 1.00 96.75 187 ARG A C 1
ATOM 1518 O O . ARG A 1 187 ? -22.436 -6.366 14.898 1.00 96.75 187 ARG A O 1
ATOM 1525 N N . ARG A 1 188 ? -22.026 -8.386 15.739 1.00 97.19 188 ARG A N 1
ATOM 1526 C CA . ARG A 1 188 ? -21.109 -7.886 16.780 1.00 97.19 188 ARG A CA 1
ATOM 1527 C C . ARG A 1 188 ? -19.871 -7.231 16.179 1.00 97.19 188 ARG A C 1
ATOM 1529 O O . ARG A 1 188 ? -19.385 -6.242 16.722 1.00 97.19 188 ARG A O 1
ATOM 1536 N N . LEU A 1 189 ? -19.375 -7.756 15.056 1.00 93.62 189 LEU A N 1
ATOM 1537 C CA . LEU A 1 189 ? -18.254 -7.144 14.336 1.00 93.62 189 LEU A CA 1
ATOM 1538 C C . LEU A 1 189 ? -18.624 -5.773 13.754 1.00 93.62 189 LEU A C 1
ATOM 1540 O O . LEU A 1 189 ? -17.789 -4.872 13.767 1.00 93.62 189 LEU A O 1
ATOM 1544 N N . GLU A 1 190 ? -19.872 -5.580 13.318 1.00 94.75 190 GLU A N 1
ATOM 1545 C CA . GLU A 1 190 ? -20.365 -4.277 12.855 1.00 94.75 190 GLU A CA 1
ATOM 1546 C C . GLU A 1 190 ? -20.437 -3.280 14.013 1.00 94.75 190 GLU A C 1
ATOM 1548 O O . GLU A 1 190 ? -19.924 -2.171 13.894 1.00 94.75 190 GLU A O 1
ATOM 1553 N N . THR A 1 191 ? -20.968 -3.688 15.171 1.00 96.88 191 THR A N 1
ATOM 1554 C CA . THR A 1 191 ? -20.985 -2.847 16.380 1.00 96.88 191 THR A CA 1
ATOM 1555 C C . THR A 1 191 ? -19.576 -2.445 16.821 1.00 96.88 191 THR A C 1
ATOM 1557 O O . THR A 1 191 ? -19.341 -1.300 17.205 1.00 96.88 191 THR A O 1
ATOM 1560 N N . LEU A 1 192 ? -18.614 -3.371 16.759 1.00 95.69 192 LEU A N 1
ATOM 1561 C CA . LEU A 1 192 ? -17.216 -3.070 17.065 1.00 95.69 192 LEU A CA 1
ATOM 1562 C C . LEU A 1 192 ? -16.619 -2.100 16.042 1.00 95.69 192 LEU A C 1
ATOM 1564 O O . LEU A 1 192 ? -15.951 -1.148 16.436 1.00 95.69 192 LEU A O 1
ATOM 1568 N N . LYS A 1 193 ? -16.889 -2.296 14.749 1.00 92.75 193 LYS A N 1
ATOM 1569 C CA . LYS A 1 193 ? -16.458 -1.371 13.696 1.00 92.75 193 LYS A CA 1
ATOM 1570 C C . LYS A 1 193 ? -17.010 0.035 13.949 1.00 92.75 193 LYS A C 1
ATOM 1572 O O . LYS A 1 193 ? -16.245 0.992 13.919 1.00 92.75 193 LYS A O 1
ATOM 1577 N N . GLU A 1 194 ? -18.295 0.156 14.262 1.00 94.62 194 GLU A N 1
ATOM 1578 C CA . GLU A 1 194 ? -18.941 1.433 14.578 1.00 94.62 194 GLU A CA 1
ATOM 1579 C C . GLU A 1 194 ? -18.270 2.123 15.772 1.00 94.62 194 GLU A C 1
ATOM 1581 O O . GLU A 1 194 ? -17.903 3.298 15.707 1.00 94.62 194 GLU A O 1
ATOM 1586 N N . LYS A 1 195 ? -18.028 1.361 16.844 1.00 94.62 195 LYS A N 1
ATOM 1587 C CA . LYS A 1 195 ? -17.353 1.845 18.051 1.00 94.62 195 LYS A CA 1
ATOM 1588 C C . LYS A 1 195 ? -15.952 2.388 17.760 1.00 94.62 195 LYS A C 1
ATOM 1590 O O . LYS A 1 195 ? -15.597 3.447 18.267 1.00 94.62 195 LYS A O 1
ATOM 1595 N N . TRP A 1 196 ? -15.153 1.664 16.979 1.00 92.88 196 TRP A N 1
ATOM 1596 C CA . TRP A 1 196 ? -13.736 1.985 16.774 1.00 92.88 196 TRP A CA 1
ATOM 1597 C C . TRP A 1 196 ? -13.460 2.943 15.613 1.00 92.88 196 TRP A C 1
ATOM 1599 O O . TRP A 1 196 ? -12.368 3.506 15.554 1.00 92.88 196 TRP A O 1
ATOM 1609 N N . TRP A 1 197 ? -14.426 3.167 14.721 1.00 90.75 197 TRP A N 1
ATOM 1610 C CA . TRP A 1 197 ? -14.276 4.095 13.597 1.00 90.75 197 TRP A CA 1
ATOM 1611 C C . TRP A 1 197 ? -15.139 5.343 13.742 1.00 90.75 197 TRP A C 1
ATOM 1613 O O . TRP A 1 197 ? -14.618 6.456 13.717 1.00 90.75 197 TRP A O 1
ATOM 1623 N N . ASN A 1 198 ? -16.450 5.180 13.904 1.00 90.75 198 ASN A N 1
ATOM 1624 C CA . ASN A 1 198 ? -17.372 6.312 13.905 1.00 90.75 198 ASN A CA 1
ATOM 1625 C C . ASN A 1 198 ? -17.416 7.001 15.266 1.00 90.75 198 ASN A C 1
ATOM 1627 O O . ASN A 1 198 ? -17.304 8.224 15.320 1.00 90.75 198 ASN A O 1
ATOM 1631 N N . ASN A 1 199 ? -17.477 6.210 16.340 1.00 92.56 199 ASN A N 1
ATOM 1632 C CA . ASN A 1 199 ? -17.523 6.682 17.727 1.00 92.56 199 ASN A CA 1
ATOM 1633 C C . ASN A 1 199 ? -16.141 6.690 18.400 1.00 92.56 199 ASN A C 1
ATOM 1635 O O . ASN A 1 199 ? -16.034 6.565 19.621 1.00 92.56 199 ASN A O 1
ATOM 1639 N N . ASN A 1 200 ? -15.071 6.787 17.610 1.00 91.69 200 ASN A N 1
ATOM 1640 C CA . ASN A 1 200 ? -13.715 6.778 18.136 1.00 91.69 200 ASN A CA 1
ATOM 1641 C C . ASN A 1 200 ? -13.420 8.093 18.887 1.00 91.69 200 ASN A C 1
ATOM 1643 O O . ASN A 1 200 ? -13.493 9.152 18.266 1.00 91.69 200 ASN A O 1
ATOM 1647 N N . PRO A 1 201 ? -13.008 8.059 20.169 1.00 90.50 201 PRO A N 1
ATOM 1648 C CA . PRO A 1 201 ? -12.677 9.268 20.932 1.00 90.50 201 PRO A CA 1
ATOM 1649 C C . PRO A 1 201 ? -11.522 10.097 20.356 1.00 90.50 201 PRO A C 1
ATOM 1651 O O . PRO A 1 201 ? -11.421 11.284 20.639 1.00 90.50 201 PRO A O 1
ATOM 1654 N N . LYS A 1 202 ? -10.630 9.471 19.579 1.00 89.75 202 LYS A N 1
ATOM 1655 C CA . LYS A 1 202 ? -9.495 10.130 18.916 1.00 89.75 202 LYS A CA 1
ATOM 1656 C C . LYS A 1 202 ? -9.841 10.668 17.530 1.00 89.75 202 LYS A C 1
ATOM 1658 O O . LYS A 1 202 ? -8.982 11.274 16.896 1.00 89.75 202 LYS A O 1
ATOM 1663 N N . LYS A 1 203 ? -11.057 10.415 17.033 1.00 89.62 203 LYS A N 1
ATOM 1664 C CA . LYS A 1 203 ? -11.509 10.972 15.761 1.00 89.62 203 LYS A CA 1
ATOM 1665 C C . LYS A 1 203 ? -11.562 12.484 15.896 1.00 89.62 203 LYS A C 1
ATOM 1667 O O . LYS A 1 203 ? -12.254 12.999 16.773 1.00 89.62 203 LYS A O 1
ATOM 1672 N N . VAL A 1 204 ? -10.849 13.188 15.027 1.00 84.31 204 VAL A N 1
ATOM 1673 C CA . VAL A 1 204 ? -10.891 14.647 15.038 1.00 84.31 204 VAL A CA 1
ATOM 1674 C C . VAL A 1 204 ? -12.268 15.089 14.545 1.00 84.31 204 VAL A C 1
ATOM 1676 O O . VAL A 1 204 ? -12.751 14.630 13.507 1.00 84.31 204 VAL A O 1
ATOM 1679 N N . ALA A 1 205 ? -12.937 15.939 15.321 1.00 69.69 205 ALA A N 1
ATOM 1680 C CA . ALA A 1 205 ? -14.182 16.553 14.891 1.00 69.69 205 ALA A CA 1
ATOM 1681 C C . ALA A 1 205 ? -13.852 17.619 13.841 1.00 69.69 205 ALA A C 1
ATOM 1683 O O . ALA A 1 205 ? -13.063 18.525 14.110 1.00 69.69 205 ALA A O 1
ATOM 1684 N N . PHE A 1 206 ? -14.459 17.526 12.655 1.00 55.84 206 PHE A N 1
ATOM 1685 C CA . PHE A 1 206 ? -14.522 18.679 11.765 1.00 55.84 206 PHE A CA 1
ATOM 1686 C C . PHE A 1 206 ? -15.291 19.763 12.522 1.00 55.84 206 PHE A C 1
ATOM 1688 O O . PHE A 1 206 ? -16.481 19.599 12.786 1.00 55.84 206 PHE A O 1
ATOM 1695 N N . LEU A 1 207 ? -14.605 20.830 12.932 1.00 44.00 207 LEU A N 1
ATOM 1696 C CA . LEU A 1 207 ? -15.286 22.062 13.304 1.00 44.00 207 LEU A CA 1
ATOM 1697 C C . LEU A 1 207 ? -15.919 22.584 12.010 1.00 44.00 207 LEU A C 1
ATOM 1699 O O . LEU A 1 207 ? -15.214 23.083 11.135 1.00 44.00 207 LEU A O 1
ATOM 1703 N N . SER A 1 208 ? -17.215 22.315 11.856 1.00 34.09 208 SER A N 1
ATOM 1704 C CA . SER A 1 208 ? -18.075 22.851 10.798 1.00 34.09 208 SER A CA 1
ATOM 1705 C C . SER A 1 208 ? -18.269 24.348 10.960 1.00 34.09 208 SER A C 1
ATOM 1707 O O . SER A 1 208 ? -18.544 24.743 12.119 1.00 34.09 208 SER A O 1
#

Sequence (208 aa):
MLGRLTNLAAFLTVSRLEQSIRYAVVDFFGNELISLDDLAKQYKIEYAPIRGSSSETYFRRMAEIEERFYNIWKEMSLNESMSPKDRARLAVWEYPVSDKYTNMWRYMQESKLPNNMEEAVQRVLTSEDGFAFIGDATEIKYAVLTNCNLQQVGTEFSRKPYAIAVQTGHVLKDRLSSAILVLLNQRRLETLKEKWWNNNPKKVAFLS